Protein AF-A0A6A4L922-F1 (afdb_monomer_lite)

Sequence (211 aa):
KYEKDGKDVYNKCLGCFKELPLASIIAGSVYTAHGGLFRGQAPVPAERSKRRKTLKATVDSSPALSLGSLDDLVKARRTVMNPPWKGPNLVPGDVLWSDPSMSPGLSPNVDRGAGLLWGPDCTEAFLKQSKLKLIIRAHEGPDARKNRPGLGGMDAGYTIDHVVESGTLITLFSAPDYPQFQFWEFLSNVVTEILHVLSVCDGISSSEKLA

pLDDT: mean 78.94, std 21.39, range [32.56, 98.69]

Foldseek 3Di:
DQVPPVVVVVVVVLVVQLPDQQWDDPPLAEIEGAAFWFWAADPDPDDDDDDDDDDDDPDPDDDFTHTHAPVRSVVANSRDSDQDQDDPRQGSQQRNHEDEACDADWAAPVVSSHHIYHHLVSVQVHLVRSVHAEYEYENDAQVNVVPHPPFDGCPLQKGWGYQDPSHTYMYGHQDCPPPVNVVDDDPDDPPPVVVVVVVVVVVVVVVVVPD

Structure (mmCIF, N/CA/C/O backbone):
data_AF-A0A6A4L922-F1
#
_entry.id   AF-A0A6A4L922-F1
#
loop_
_atom_site.group_PDB
_atom_site.id
_atom_site.type_symbol
_atom_site.label_atom_id
_atom_site.label_alt_id
_atom_site.label_comp_id
_atom_site.label_asym_id
_atom_site.label_entity_id
_atom_site.label_seq_id
_atom_site.pdbx_PDB_ins_code
_atom_site.Cartn_x
_atom_site.Cartn_y
_atom_site.Cartn_z
_atom_site.occupancy
_atom_site.B_iso_or_equiv
_atom_site.auth_seq_id
_atom_site.auth_comp_id
_atom_site.auth_asym_id
_atom_site.auth_atom_id
_atom_site.pdbx_PDB_model_num
ATOM 1 N N . LYS A 1 1 ? 20.846 -11.116 -28.916 1.00 60.22 1 LYS A N 1
ATOM 2 C CA . LYS A 1 1 ? 19.973 -12.156 -29.525 1.00 60.22 1 LYS A CA 1
ATOM 3 C C . LYS A 1 1 ? 18.604 -11.621 -29.981 1.00 60.22 1 LYS A C 1
ATOM 5 O O . LYS A 1 1 ? 18.047 -12.236 -30.871 1.00 60.22 1 LYS A O 1
ATOM 10 N N . TYR A 1 2 ? 18.097 -10.477 -29.480 1.00 65.75 2 TYR A N 1
ATOM 11 C CA . TYR A 1 2 ? 16.787 -9.924 -29.895 1.00 65.75 2 TYR A CA 1
ATOM 12 C C . TYR A 1 2 ? 16.745 -8.379 -29.974 1.00 65.75 2 TYR A C 1
ATOM 14 O O . TYR A 1 2 ? 15.784 -7.771 -29.526 1.00 65.75 2 TYR A O 1
ATOM 22 N N . GLU A 1 3 ? 17.779 -7.696 -30.475 1.00 67.00 3 GLU A N 1
ATOM 23 C CA . GLU A 1 3 ? 17.885 -6.225 -30.319 1.00 67.00 3 GLU A CA 1
ATOM 24 C C . GLU A 1 3 ? 16.739 -5.403 -30.944 1.00 67.00 3 GLU A C 1
ATOM 26 O O . GLU A 1 3 ? 16.328 -4.406 -30.351 1.00 67.00 3 GLU A O 1
ATOM 31 N N . LYS A 1 4 ? 16.187 -5.805 -32.100 1.00 70.88 4 LYS A N 1
ATOM 32 C CA . LYS A 1 4 ? 15.062 -5.089 -32.737 1.00 70.88 4 LYS A CA 1
ATOM 33 C C . LYS A 1 4 ? 13.698 -5.507 -32.179 1.00 70.88 4 LYS A C 1
ATOM 35 O O . LYS A 1 4 ? 12.936 -4.640 -31.757 1.00 70.88 4 LYS A O 1
ATOM 40 N N . ASP A 1 5 ? 13.424 -6.809 -32.097 1.00 79.31 5 ASP A N 1
ATOM 41 C CA . ASP A 1 5 ? 12.131 -7.323 -31.611 1.00 79.31 5 ASP A CA 1
ATOM 42 C C . ASP A 1 5 ? 11.957 -7.128 -30.099 1.00 79.31 5 ASP A C 1
ATOM 44 O O . ASP A 1 5 ? 10.857 -6.874 -29.616 1.00 79.31 5 ASP A O 1
ATOM 48 N N . GLY A 1 6 ? 13.055 -7.162 -29.340 1.00 86.56 6 GLY A N 1
ATOM 49 C CA . GLY A 1 6 ? 13.042 -6.948 -27.895 1.00 86.56 6 GLY A CA 1
ATOM 50 C C . GLY A 1 6 ? 12.565 -5.549 -27.512 1.00 86.56 6 GLY A C 1
ATOM 51 O O . GLY A 1 6 ? 11.834 -5.403 -26.536 1.00 86.56 6 GLY A O 1
ATOM 52 N N . LYS A 1 7 ? 12.904 -4.523 -28.307 1.00 87.62 7 LYS A N 1
ATOM 53 C CA . LYS A 1 7 ? 12.430 -3.153 -28.071 1.00 87.62 7 LYS A CA 1
ATOM 54 C C . LYS A 1 7 ? 10.927 -3.022 -28.321 1.00 87.62 7 LYS A C 1
ATOM 56 O O . LYS A 1 7 ? 10.243 -2.347 -27.557 1.00 87.62 7 LYS A O 1
ATOM 61 N N . ASP A 1 8 ? 10.417 -3.659 -29.372 1.00 90.31 8 ASP A N 1
ATOM 62 C CA . ASP A 1 8 ? 8.987 -3.642 -29.691 1.00 90.31 8 ASP A CA 1
ATOM 63 C C . ASP A 1 8 ? 8.164 -4.378 -28.625 1.00 90.31 8 ASP A C 1
ATOM 65 O O . ASP A 1 8 ? 7.210 -3.822 -28.081 1.00 90.31 8 ASP A O 1
ATOM 69 N N . VAL A 1 9 ? 8.591 -5.585 -28.240 1.00 91.38 9 VAL A N 1
ATOM 70 C CA . VAL A 1 9 ? 7.954 -6.356 -27.161 1.00 91.38 9 VAL A CA 1
ATOM 71 C C . VAL A 1 9 ? 7.989 -5.584 -25.841 1.00 91.38 9 VAL A C 1
ATOM 73 O O . VAL A 1 9 ? 6.959 -5.465 -25.183 1.00 91.38 9 VAL A O 1
ATOM 76 N N . TYR A 1 10 ? 9.129 -4.989 -25.478 1.00 90.06 10 TYR A N 1
ATOM 77 C CA . TYR A 1 10 ? 9.244 -4.159 -24.277 1.00 90.06 10 TYR A CA 1
ATOM 78 C C . TYR A 1 10 ? 8.251 -2.989 -24.289 1.00 90.06 10 TYR A C 1
ATOM 80 O O . TYR A 1 10 ? 7.523 -2.783 -23.319 1.00 90.06 10 TYR A O 1
ATOM 88 N N . ASN A 1 11 ? 8.153 -2.259 -25.403 1.00 90.00 11 ASN A N 1
ATOM 89 C CA . ASN A 1 11 ? 7.210 -1.149 -25.533 1.00 90.00 11 ASN A CA 1
ATOM 90 C C . ASN A 1 11 ? 5.748 -1.607 -25.444 1.00 90.00 11 ASN A C 1
ATOM 92 O O . ASN A 1 11 ? 4.924 -0.896 -24.866 1.00 90.00 11 ASN A O 1
ATOM 96 N N . LYS A 1 12 ? 5.422 -2.792 -25.973 1.00 91.81 12 LYS A N 1
ATOM 97 C CA . LYS A 1 12 ? 4.093 -3.403 -25.827 1.00 91.81 12 LYS A CA 1
ATOM 98 C C . LYS A 1 12 ? 3.798 -3.761 -24.370 1.00 91.81 12 LYS A C 1
ATOM 100 O O . LYS A 1 12 ? 2.724 -3.416 -23.886 1.00 91.81 12 LYS A O 1
ATOM 105 N N . CYS A 1 13 ? 4.758 -4.336 -23.641 1.00 92.19 13 CYS A N 1
ATOM 106 C CA . CYS A 1 13 ? 4.625 -4.579 -22.201 1.00 92.19 13 CYS A CA 1
ATOM 107 C C . CYS A 1 13 ? 4.395 -3.275 -21.423 1.00 92.19 13 CYS A C 1
ATOM 109 O O . CYS A 1 13 ? 3.487 -3.207 -20.599 1.00 92.19 13 CYS A O 1
ATOM 111 N N . LEU A 1 14 ? 5.147 -2.211 -21.733 1.00 89.31 14 LEU A N 1
ATOM 112 C CA . LEU A 1 14 ? 4.915 -0.887 -21.147 1.00 89.31 14 LEU A CA 1
ATOM 113 C C . LEU A 1 14 ? 3.525 -0.335 -21.483 1.00 89.31 14 LEU A C 1
ATOM 115 O O . LEU A 1 14 ? 2.940 0.378 -20.673 1.00 89.31 14 LEU A O 1
ATOM 119 N N . GLY A 1 15 ? 3.002 -0.634 -22.673 1.00 89.12 15 GLY A N 1
ATOM 120 C CA . GLY A 1 15 ? 1.619 -0.346 -23.045 1.00 89.12 15 GLY A CA 1
ATOM 121 C C . GLY A 1 15 ? 0.628 -1.029 -22.105 1.00 89.12 15 GLY A C 1
ATOM 122 O O . GLY A 1 15 ? -0.224 -0.354 -21.539 1.00 89.12 15 GLY A O 1
ATOM 123 N N . CYS A 1 16 ? 0.794 -2.332 -21.867 1.00 90.25 16 CYS A N 1
ATOM 124 C CA . CYS A 1 16 ? -0.059 -3.097 -20.955 1.00 90.25 16 CYS A CA 1
ATOM 125 C C . CYS A 1 16 ? 0.021 -2.592 -19.507 1.00 90.25 16 CYS A C 1
ATOM 127 O O . CYS A 1 16 ? -1.005 -2.443 -18.850 1.00 90.25 16 CYS A O 1
ATOM 129 N N . PHE A 1 17 ? 1.222 -2.289 -19.006 1.00 89.50 17 PHE A N 1
ATOM 130 C CA . PHE A 1 17 ? 1.407 -1.841 -17.621 1.00 89.50 17 PHE A CA 1
ATOM 131 C C . PHE A 1 17 ? 0.703 -0.516 -17.312 1.00 89.50 17 PHE A C 1
ATOM 133 O O . PHE A 1 17 ? 0.258 -0.319 -16.186 1.00 89.50 17 PHE A O 1
ATOM 140 N N . LYS A 1 18 ? 0.529 0.363 -18.308 1.00 85.44 18 LYS A N 1
ATOM 141 C CA . LYS A 1 18 ? -0.218 1.627 -18.151 1.00 85.44 18 LYS A CA 1
ATOM 142 C C . LYS A 1 18 ? -1.704 1.422 -17.870 1.00 85.44 18 LYS A C 1
ATOM 144 O O . LYS A 1 18 ? -2.338 2.326 -17.329 1.00 85.44 18 LYS A O 1
ATOM 149 N N . GLU A 1 19 ? -2.248 0.272 -18.254 1.00 87.88 19 GLU A N 1
ATOM 150 C CA . GLU A 1 19 ? -3.672 -0.031 -18.129 1.00 87.88 19 GLU A CA 1
ATOM 151 C C . GLU A 1 19 ? -4.012 -0.811 -16.857 1.00 87.88 19 GLU A C 1
ATOM 153 O O . GLU A 1 19 ? -5.194 -0.954 -16.534 1.00 87.88 19 GLU A O 1
ATOM 158 N N . LEU A 1 20 ? -3.004 -1.276 -16.109 1.00 89.75 20 LEU A N 1
ATOM 159 C CA . LEU A 1 20 ? -3.222 -2.030 -14.880 1.00 89.75 20 LEU A CA 1
ATOM 160 C C . LEU A 1 20 ? -3.993 -1.197 -13.836 1.00 89.75 20 LEU A C 1
ATOM 162 O O . LEU A 1 20 ? -3.750 0.008 -13.686 1.00 89.75 20 LEU A O 1
ATOM 166 N N . PRO A 1 21 ? -4.938 -1.815 -13.103 1.00 92.19 21 PRO A N 1
ATOM 167 C CA . PRO A 1 21 ? -5.593 -1.156 -11.982 1.00 92.19 21 PRO A CA 1
ATOM 168 C C . PRO A 1 21 ? -4.583 -0.894 -10.857 1.00 92.19 21 PRO A C 1
ATOM 170 O O . PRO A 1 21 ? -3.672 -1.685 -10.628 1.00 92.19 21 PRO A O 1
ATOM 173 N N . LEU A 1 22 ? -4.762 0.215 -10.134 1.00 92.88 22 LEU A N 1
ATOM 174 C CA . LEU A 1 22 ? -3.902 0.570 -8.996 1.00 92.88 22 LEU A CA 1
ATOM 175 C C . LEU A 1 22 ? -4.266 -0.201 -7.721 1.00 92.88 22 LEU A C 1
ATOM 177 O O . LEU A 1 22 ? -3.401 -0.475 -6.893 1.00 92.88 22 LEU A O 1
ATOM 181 N N . ALA A 1 23 ? -5.549 -0.518 -7.568 1.00 96.25 23 ALA A N 1
ATOM 182 C CA . ALA A 1 23 ? -6.102 -1.178 -6.400 1.00 96.25 23 ALA A CA 1
ATOM 183 C C . ALA A 1 23 ? -7.388 -1.928 -6.764 1.00 96.25 23 ALA A C 1
ATOM 185 O O . ALA A 1 23 ? -7.976 -1.689 -7.825 1.00 96.25 23 ALA A O 1
ATOM 186 N N . SER A 1 24 ? -7.853 -2.792 -5.866 1.00 96.50 24 SER A N 1
ATOM 187 C CA . SER A 1 24 ? -9.160 -3.437 -5.978 1.00 96.50 24 SER A CA 1
ATOM 188 C C . SER A 1 24 ? -9.885 -3.486 -4.636 1.00 96.50 24 SER A C 1
ATOM 190 O O . SER A 1 24 ? -9.263 -3.369 -3.580 1.00 96.50 24 SER A O 1
ATOM 192 N N . ILE A 1 25 ? -11.209 -3.644 -4.690 1.00 97.19 25 ILE A N 1
ATOM 193 C CA . ILE A 1 25 ? -12.037 -3.937 -3.520 1.00 97.19 25 ILE A CA 1
ATOM 194 C C . ILE A 1 25 ? -12.640 -5.326 -3.718 1.00 97.19 25 ILE A C 1
ATOM 196 O O . ILE A 1 25 ? -13.386 -5.546 -4.672 1.00 97.19 25 ILE A O 1
ATOM 200 N N . ILE A 1 26 ? -12.321 -6.256 -2.821 1.00 94.75 26 ILE A N 1
ATOM 201 C CA . ILE A 1 26 ? -12.809 -7.637 -2.857 1.00 94.75 26 ILE A CA 1
ATOM 202 C C . ILE A 1 26 ? -13.955 -7.773 -1.858 1.00 94.75 26 ILE A C 1
ATOM 204 O O . ILE A 1 26 ? -13.847 -7.340 -0.708 1.00 94.75 26 ILE A O 1
ATOM 208 N N . ALA A 1 27 ? -15.070 -8.344 -2.323 1.00 95.38 27 ALA A N 1
ATOM 209 C CA . ALA A 1 27 ? -16.278 -8.593 -1.530 1.00 95.38 27 ALA A CA 1
ATOM 210 C C . ALA A 1 27 ? -16.796 -7.365 -0.746 1.00 95.38 27 ALA A C 1
ATOM 212 O O . ALA A 1 27 ? -17.408 -7.507 0.305 1.00 95.38 27 ALA A O 1
ATOM 213 N N . GLY A 1 28 ? -16.516 -6.147 -1.227 1.00 93.88 28 GLY A N 1
ATOM 214 C CA . GLY A 1 28 ? -16.914 -4.907 -0.553 1.00 93.88 28 GLY A CA 1
ATOM 215 C C . GLY A 1 28 ? -16.253 -4.658 0.810 1.00 93.88 28 GLY A C 1
ATOM 216 O O . GLY A 1 28 ? -16.677 -3.737 1.495 1.00 93.88 28 GLY A O 1
ATOM 217 N N . SER A 1 29 ? -15.249 -5.450 1.205 1.00 95.75 29 SER A N 1
ATOM 218 C CA . SER A 1 29 ? -14.692 -5.444 2.570 1.00 95.75 29 SER A CA 1
ATOM 219 C C . SER A 1 29 ? -13.160 -5.378 2.614 1.00 95.75 29 SER A C 1
ATOM 221 O O . SER A 1 29 ? -12.584 -4.896 3.592 1.00 95.75 29 SER A O 1
ATOM 223 N N . VAL A 1 30 ? -12.483 -5.798 1.541 1.00 97.38 30 VAL A N 1
ATOM 224 C CA . VAL A 1 30 ? -11.017 -5.869 1.487 1.00 97.38 30 VAL A CA 1
ATOM 225 C C . VAL A 1 30 ? -10.473 -4.908 0.437 1.00 97.38 30 VAL A C 1
ATOM 227 O O . VAL A 1 30 ? -10.766 -5.068 -0.745 1.00 97.38 30 VAL A O 1
ATOM 230 N N . TYR A 1 31 ? -9.650 -3.943 0.847 1.00 98.31 31 TYR A N 1
ATOM 231 C CA . TYR A 1 31 ? -8.858 -3.106 -0.058 1.00 98.31 31 TYR A CA 1
ATOM 232 C C . TYR A 1 31 ? -7.533 -3.795 -0.374 1.00 98.31 31 TYR A C 1
ATOM 234 O O . TYR A 1 31 ? -6.808 -4.192 0.538 1.00 98.31 31 TYR A O 1
ATOM 242 N N . THR A 1 32 ? -7.191 -3.908 -1.656 1.00 98.19 32 THR A N 1
ATOM 243 C CA . THR A 1 32 ? -5.889 -4.431 -2.081 1.00 98.19 32 THR A CA 1
ATOM 244 C C . THR A 1 32 ? -5.137 -3.427 -2.938 1.00 98.19 32 THR A C 1
ATOM 246 O O . THR A 1 32 ? -5.711 -2.821 -3.841 1.00 98.19 32 THR A O 1
ATOM 249 N N . ALA A 1 33 ? -3.847 -3.255 -2.661 1.00 97.62 33 ALA A N 1
ATOM 250 C CA . ALA A 1 33 ? -2.941 -2.383 -3.407 1.00 97.62 33 ALA A CA 1
ATOM 251 C C . ALA A 1 33 ? -1.507 -2.915 -3.319 1.00 97.62 33 ALA A C 1
ATOM 253 O O . ALA A 1 33 ? -1.176 -3.651 -2.400 1.00 97.62 33 ALA A O 1
ATOM 254 N N . HIS A 1 34 ? -0.622 -2.546 -4.247 1.00 97.25 34 HIS A N 1
ATOM 255 C CA . HIS A 1 34 ? 0.780 -2.977 -4.156 1.00 97.25 34 HIS A CA 1
ATOM 256 C C . HIS A 1 34 ? 1.512 -2.275 -2.998 1.00 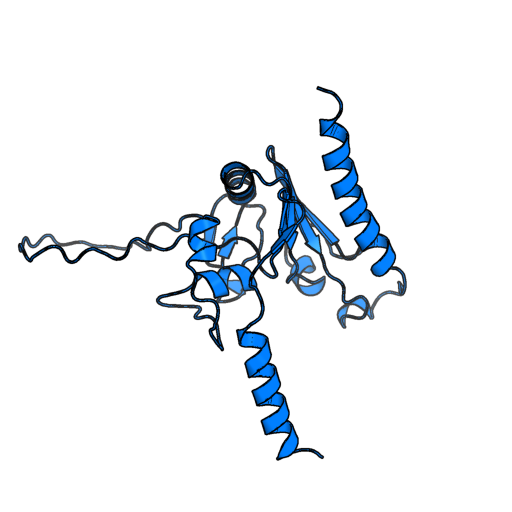97.25 34 HIS A C 1
ATOM 258 O O . HIS A 1 34 ? 2.020 -2.921 -2.080 1.00 97.25 34 HIS A O 1
ATOM 264 N N . GLY A 1 35 ? 1.507 -0.942 -3.038 1.00 97.69 35 GLY A N 1
ATOM 265 C CA . GLY A 1 35 ? 1.981 -0.028 -2.006 1.00 97.69 35 GLY A CA 1
ATOM 266 C C . GLY A 1 35 ? 1.002 -0.002 -0.836 1.00 97.69 35 GLY A C 1
ATOM 267 O O . GLY A 1 35 ? 1.081 -0.811 0.073 1.00 97.69 35 GLY A O 1
ATOM 268 N N . GLY A 1 36 ? 0.014 0.881 -0.873 1.00 97.19 36 GLY A N 1
ATOM 269 C CA . GLY A 1 36 ? -1.008 0.907 0.169 1.00 97.19 36 GLY A CA 1
ATOM 270 C C . GLY A 1 36 ? -1.787 2.204 0.181 1.00 97.19 36 GLY A C 1
ATOM 271 O O . GLY A 1 36 ? -2.481 2.522 -0.789 1.00 97.19 36 GLY A O 1
ATOM 272 N N . LEU A 1 37 ? -1.703 2.922 1.303 1.00 97.75 37 LEU A N 1
ATOM 273 C CA . LEU A 1 37 ? -2.395 4.193 1.488 1.00 97.75 37 LEU A CA 1
ATOM 274 C C . LEU A 1 37 ? -1.734 5.322 0.688 1.00 97.75 37 LEU A C 1
ATOM 276 O O . LEU A 1 37 ? -0.554 5.281 0.328 1.00 97.75 37 LEU A O 1
ATOM 280 N N . PHE A 1 38 ? -2.529 6.349 0.410 1.00 96.56 38 PHE A N 1
ATOM 281 C CA . PHE A 1 38 ? -2.173 7.462 -0.461 1.00 96.56 38 PHE A CA 1
ATOM 282 C C . PHE A 1 38 ? -2.652 8.790 0.115 1.00 96.56 38 PHE A C 1
ATOM 284 O O . PHE A 1 38 ? -3.540 8.825 0.971 1.00 96.56 38 PHE A O 1
ATOM 291 N N . ARG A 1 39 ? -2.055 9.895 -0.346 1.00 94.38 39 ARG A N 1
ATOM 292 C CA . ARG A 1 39 ? -2.469 11.236 0.081 1.00 94.38 39 ARG A CA 1
ATOM 293 C C . ARG A 1 39 ? -3.739 11.685 -0.642 1.00 94.38 39 ARG A C 1
ATOM 295 O O . ARG A 1 39 ? -3.970 11.313 -1.792 1.00 94.38 39 ARG A O 1
ATOM 302 N N . GLY A 1 40 ? -4.524 12.542 0.002 1.00 91.81 40 GLY A N 1
ATOM 303 C CA . GLY A 1 40 ? -5.642 13.231 -0.641 1.00 91.81 40 GLY A CA 1
ATOM 304 C C . GLY A 1 40 ? -5.162 14.198 -1.727 1.00 91.81 40 GLY A C 1
ATOM 305 O O . GLY A 1 40 ? -4.055 14.743 -1.656 1.00 91.81 40 GLY A O 1
ATOM 306 N N . GLN A 1 41 ? -5.990 14.439 -2.746 1.00 80.06 41 GLN A N 1
ATOM 307 C CA . GLN A 1 41 ? -5.694 15.500 -3.708 1.00 80.06 41 GLN A CA 1
ATOM 308 C C . GLN A 1 41 ? -5.957 16.860 -3.049 1.00 80.06 41 GLN A C 1
ATOM 310 O O . GLN A 1 41 ? -7.050 17.116 -2.547 1.00 80.06 41 GLN A O 1
ATOM 315 N N . ALA A 1 42 ? -4.959 17.749 -3.051 1.00 65.31 42 ALA A N 1
ATOM 316 C CA . ALA A 1 42 ? -5.173 19.120 -2.601 1.00 65.31 42 ALA A CA 1
ATOM 317 C C . ALA A 1 42 ? -6.237 19.789 -3.494 1.00 65.31 42 ALA A C 1
ATOM 319 O O . ALA A 1 42 ? -6.182 19.617 -4.718 1.00 65.31 42 ALA A O 1
ATOM 320 N N . PRO A 1 43 ? -7.177 20.572 -2.932 1.00 54.25 43 PRO A N 1
ATOM 321 C CA . PRO A 1 43 ? -8.098 21.351 -3.742 1.00 54.25 43 PRO A CA 1
ATOM 322 C C . PRO A 1 43 ? -7.289 22.253 -4.674 1.00 54.25 43 PRO A C 1
ATOM 324 O O . PRO A 1 43 ? -6.446 23.031 -4.220 1.00 54.25 43 PRO A O 1
ATOM 327 N N . VAL A 1 44 ? -7.536 22.155 -5.979 1.00 49.88 44 VAL A N 1
ATOM 328 C CA . VAL A 1 44 ? -6.999 23.116 -6.946 1.00 49.88 44 VAL A CA 1
ATOM 329 C C . VAL A 1 44 ? -7.473 24.506 -6.505 1.00 49.88 44 VAL A C 1
ATOM 331 O O . VAL A 1 44 ? -8.681 24.679 -6.317 1.00 49.88 44 VAL A O 1
ATOM 334 N N . PRO A 1 45 ? -6.583 25.494 -6.291 1.00 45.81 45 PRO A N 1
ATOM 335 C CA . PRO A 1 45 ? -7.027 26.828 -5.924 1.00 45.81 45 PRO A CA 1
ATOM 336 C C . PRO A 1 45 ? -7.929 27.362 -7.036 1.00 45.81 45 PRO A C 1
ATOM 338 O O . PRO A 1 45 ? -7.478 27.550 -8.164 1.00 45.81 45 PRO A O 1
ATOM 341 N N . ALA A 1 46 ? -9.206 27.597 -6.730 1.00 40.69 46 ALA A N 1
ATOM 342 C CA . ALA A 1 46 ? -10.068 28.369 -7.610 1.00 40.69 46 ALA A CA 1
ATOM 343 C C . ALA A 1 46 ? -9.413 29.743 -7.809 1.00 40.69 46 ALA A C 1
ATOM 345 O O . ALA A 1 46 ? -9.063 30.397 -6.821 1.00 40.69 46 ALA A O 1
ATOM 346 N N . GLU A 1 47 ? -9.215 30.167 -9.061 1.00 49.06 47 GLU A N 1
ATOM 347 C CA . GLU A 1 47 ? -8.676 31.488 -9.385 1.00 49.06 47 GLU A CA 1
ATOM 348 C C . GLU A 1 47 ? -9.517 32.574 -8.699 1.00 49.06 47 GLU A C 1
ATOM 350 O O . GLU A 1 47 ? -10.592 32.960 -9.155 1.00 49.06 47 GLU A O 1
ATOM 355 N N . ARG A 1 48 ? -9.038 33.075 -7.557 1.00 45.34 48 ARG A N 1
ATOM 356 C CA . ARG A 1 48 ? -9.617 34.239 -6.891 1.00 45.34 48 ARG A CA 1
ATOM 357 C C . ARG A 1 48 ? -8.956 35.487 -7.456 1.00 45.34 48 ARG A C 1
ATOM 359 O O . ARG A 1 48 ? -7.758 35.716 -7.297 1.00 45.34 48 ARG A O 1
ATOM 366 N N . SER A 1 49 ? -9.782 36.295 -8.110 1.00 48.16 49 SER A N 1
ATOM 367 C CA . SER A 1 49 ? -9.504 37.636 -8.618 1.00 48.16 49 SER A CA 1
ATOM 368 C C . SER A 1 49 ? -8.597 38.465 -7.696 1.00 48.16 49 SER A C 1
ATOM 370 O O . SER A 1 49 ? -8.864 38.622 -6.503 1.00 48.16 49 SER A O 1
ATOM 372 N N . LYS A 1 50 ? -7.544 39.032 -8.296 1.00 48.59 50 LYS A N 1
ATOM 373 C CA . LYS A 1 50 ? -6.517 39.898 -7.700 1.00 48.59 50 LYS A CA 1
ATOM 374 C C . LYS A 1 50 ? -7.088 40.934 -6.717 1.00 48.59 50 LYS A C 1
ATOM 376 O O . LYS A 1 50 ? -7.721 41.901 -7.134 1.00 48.59 50 LYS A O 1
ATOM 381 N N . ARG A 1 51 ? -6.709 40.852 -5.437 1.00 41.31 51 ARG A N 1
ATOM 382 C CA . ARG A 1 51 ? -6.633 42.034 -4.561 1.00 41.31 51 ARG A CA 1
ATOM 383 C C . ARG A 1 51 ? -5.374 41.969 -3.696 1.00 41.31 51 ARG A C 1
ATOM 385 O O . ARG A 1 51 ? -5.262 41.158 -2.787 1.00 41.31 51 ARG A O 1
ATOM 392 N N . ARG A 1 52 ? -4.405 42.824 -4.041 1.00 46.72 52 ARG A N 1
ATOM 393 C CA . ARG A 1 52 ? -3.107 42.998 -3.367 1.00 46.72 52 ARG A CA 1
ATOM 394 C C . ARG A 1 52 ? -3.309 43.417 -1.909 1.00 46.72 52 ARG A C 1
ATOM 396 O O . ARG A 1 52 ? -3.886 44.476 -1.678 1.00 46.72 52 ARG A O 1
ATOM 403 N N . LYS A 1 53 ? -2.723 42.679 -0.964 1.00 39.81 53 LYS A N 1
ATOM 404 C CA . LYS A 1 53 ? -2.147 43.239 0.268 1.00 39.81 53 LYS A CA 1
ATOM 405 C C . LYS A 1 53 ? -0.876 42.473 0.626 1.00 39.81 53 LYS A C 1
ATOM 407 O O . LYS A 1 53 ? -0.885 41.260 0.783 1.00 39.81 53 LYS A O 1
ATOM 412 N N . THR A 1 54 ? 0.213 43.226 0.690 1.00 38.50 54 THR A N 1
ATOM 413 C CA . THR A 1 54 ? 1.566 42.800 1.029 1.00 38.50 54 THR A CA 1
ATOM 414 C C . THR A 1 54 ? 1.638 42.499 2.524 1.00 38.50 54 THR A C 1
ATOM 416 O O . THR A 1 54 ? 1.553 43.425 3.325 1.00 38.50 54 THR A O 1
ATOM 419 N N . LEU A 1 55 ? 1.808 41.233 2.902 1.00 38.44 55 LEU A N 1
ATOM 420 C CA . LEU A 1 55 ? 2.268 40.848 4.235 1.00 38.44 55 LEU A CA 1
ATOM 421 C C . LEU A 1 55 ? 3.350 39.778 4.085 1.00 38.44 55 LEU A C 1
ATOM 423 O O . LEU A 1 55 ? 3.190 38.783 3.383 1.00 38.44 55 LEU A O 1
ATOM 427 N N . LYS A 1 56 ? 4.490 40.089 4.695 1.00 42.72 56 LYS A N 1
ATOM 428 C CA . LYS A 1 56 ? 5.752 39.355 4.698 1.00 42.72 56 LYS A CA 1
ATOM 429 C C . LYS A 1 56 ? 5.520 38.010 5.390 1.00 42.72 56 LYS A C 1
ATOM 431 O O . LYS A 1 56 ? 5.194 37.997 6.572 1.00 42.72 56 LYS A O 1
ATOM 436 N N . ALA A 1 57 ? 5.659 36.908 4.662 1.00 33.62 57 ALA A N 1
ATOM 437 C CA . ALA A 1 57 ? 5.472 35.570 5.202 1.00 33.62 57 ALA A CA 1
ATOM 438 C C . ALA A 1 57 ? 6.812 34.824 5.157 1.00 33.62 57 ALA A C 1
ATOM 440 O O . ALA A 1 57 ? 7.313 34.471 4.092 1.00 33.62 57 ALA A O 1
ATOM 441 N N . THR A 1 58 ? 7.412 34.631 6.328 1.00 43.16 58 THR A N 1
ATOM 442 C CA . THR A 1 58 ? 8.367 33.552 6.588 1.00 43.16 58 THR A CA 1
ATOM 443 C C . THR A 1 58 ? 7.560 32.254 6.600 1.00 43.16 58 THR A C 1
ATOM 445 O O . THR A 1 58 ? 6.784 32.034 7.526 1.00 43.16 58 THR A O 1
ATOM 448 N N . VAL A 1 59 ? 7.655 31.457 5.535 1.00 40.25 59 VAL A N 1
ATOM 449 C CA . VAL A 1 59 ? 6.829 30.258 5.312 1.00 40.25 59 VAL A CA 1
ATOM 450 C C . VAL A 1 59 ? 7.758 29.066 5.136 1.00 40.25 59 VAL A C 1
ATOM 452 O O . VAL A 1 59 ? 8.088 28.682 4.018 1.00 40.25 59 VAL A O 1
ATOM 455 N N . ASP A 1 60 ? 8.178 28.490 6.257 1.00 44.12 60 ASP A N 1
ATOM 456 C CA . ASP A 1 60 ? 8.441 27.053 6.321 1.00 44.12 60 ASP A CA 1
ATOM 457 C C . ASP A 1 60 ? 7.069 26.396 6.489 1.00 44.12 60 ASP A C 1
ATOM 459 O O . ASP A 1 60 ? 6.504 26.335 7.580 1.00 44.12 60 ASP A O 1
ATOM 463 N N . SER A 1 61 ? 6.419 26.044 5.384 1.00 41.75 61 SER A N 1
ATOM 464 C CA . SER A 1 61 ? 5.100 25.405 5.428 1.00 41.75 61 SER A CA 1
ATOM 465 C C . SER A 1 61 ? 4.981 24.420 4.283 1.00 41.75 61 SER A C 1
ATOM 467 O O . SER A 1 61 ? 4.359 24.689 3.256 1.00 41.75 61 SER A O 1
ATOM 469 N N . SER A 1 62 ? 5.593 23.253 4.469 1.00 49.16 62 SER A N 1
ATOM 470 C CA . SER A 1 62 ? 5.160 22.057 3.757 1.00 49.16 62 SER A CA 1
ATOM 471 C C . SER A 1 62 ? 3.656 21.890 4.024 1.00 49.16 62 SER A C 1
ATOM 473 O O . SER A 1 62 ? 3.263 21.871 5.193 1.00 49.16 62 SER A O 1
ATOM 475 N N . PRO A 1 63 ? 2.793 21.839 2.995 1.00 59.06 63 PRO A N 1
ATOM 476 C CA . PRO A 1 63 ? 1.361 21.668 3.206 1.00 59.06 63 PRO A CA 1
ATOM 477 C C . PRO A 1 63 ? 1.123 20.377 3.993 1.00 59.06 63 PRO A C 1
ATOM 479 O O . PRO A 1 63 ? 1.713 19.343 3.677 1.00 59.06 63 PRO A O 1
ATOM 482 N N . ALA A 1 64 ? 0.292 20.452 5.036 1.00 74.94 64 ALA A N 1
ATOM 483 C CA . ALA A 1 64 ? -0.047 19.302 5.863 1.00 74.94 64 ALA A CA 1
ATOM 484 C C . ALA A 1 64 ? -0.595 18.174 4.974 1.00 74.94 64 ALA A C 1
ATOM 486 O O . ALA A 1 64 ? -1.560 18.377 4.234 1.00 74.94 64 ALA A O 1
ATOM 487 N N . LEU A 1 65 ? 0.051 17.006 5.009 1.00 89.06 65 LEU A N 1
ATOM 488 C CA . LEU A 1 65 ? -0.397 15.835 4.263 1.00 89.06 65 LEU A CA 1
ATOM 489 C C . LEU A 1 65 ? -1.711 15.335 4.864 1.00 89.06 65 LEU A C 1
ATOM 491 O O . LEU A 1 65 ? -1.806 15.137 6.073 1.00 89.06 65 LEU A O 1
ATOM 495 N N . SER A 1 66 ? -2.709 15.113 4.015 1.00 93.69 66 SER A N 1
ATOM 496 C CA . SER A 1 66 ? -3.970 14.483 4.397 1.00 93.69 66 SER A CA 1
ATOM 497 C C . SER A 1 66 ? -4.076 13.091 3.789 1.00 93.69 66 SER A C 1
ATOM 499 O O . SER A 1 66 ? -3.587 12.839 2.685 1.00 93.69 66 SER A O 1
ATOM 501 N N . LEU A 1 67 ? -4.732 12.188 4.511 1.00 96.50 67 LEU A N 1
ATOM 502 C CA . LEU A 1 67 ? -5.056 10.849 4.034 1.00 96.50 67 LEU A CA 1
ATOM 503 C C . LEU A 1 67 ? -6.102 10.916 2.909 1.00 96.50 67 LEU A C 1
ATOM 505 O O . LEU A 1 67 ? -7.043 11.707 2.980 1.00 96.50 67 LEU A O 1
ATOM 509 N N . GLY A 1 68 ? -5.914 10.113 1.862 1.00 95.62 68 GLY A N 1
ATOM 510 C CA . GLY A 1 68 ? -6.807 10.054 0.709 1.00 95.62 68 GLY A CA 1
ATOM 511 C C . GLY A 1 68 ? -8.034 9.169 0.924 1.00 95.62 68 GLY A C 1
ATOM 512 O O . GLY A 1 68 ? -8.016 8.210 1.693 1.00 95.62 68 GLY A O 1
ATOM 513 N N . SER A 1 69 ? -9.103 9.491 0.199 1.00 96.31 69 SER A N 1
ATOM 514 C CA . SER A 1 69 ? -10.362 8.743 0.169 1.00 96.31 69 SER A CA 1
ATOM 515 C C . SER A 1 69 ? -10.486 7.866 -1.083 1.00 96.31 69 SER A C 1
ATOM 517 O O . SER A 1 69 ? -9.787 8.072 -2.077 1.00 96.31 69 SER A O 1
ATOM 519 N N . LEU A 1 70 ? -11.426 6.913 -1.091 1.00 95.38 70 LEU A N 1
ATOM 520 C CA . LEU A 1 70 ? -11.730 6.130 -2.300 1.00 95.38 70 LEU A CA 1
ATOM 521 C C . LEU A 1 70 ? -12.165 7.020 -3.482 1.00 95.38 70 LEU A C 1
ATOM 523 O O . LEU A 1 70 ? -11.828 6.721 -4.626 1.00 95.38 70 LEU A O 1
ATOM 527 N N . ASP A 1 71 ? -12.824 8.151 -3.218 1.00 93.38 71 ASP A N 1
ATOM 528 C CA . ASP A 1 71 ? -13.185 9.124 -4.255 1.00 93.38 71 ASP A CA 1
ATOM 529 C C . ASP A 1 71 ? -11.949 9.776 -4.890 1.00 93.38 71 ASP A C 1
ATOM 531 O O . ASP A 1 71 ? -11.928 10.028 -6.097 1.00 93.38 71 ASP A O 1
ATOM 535 N N . ASP A 1 72 ? -10.905 10.040 -4.098 1.00 92.31 72 ASP A N 1
ATOM 536 C CA . ASP A 1 72 ? -9.635 10.572 -4.605 1.00 92.31 72 ASP A CA 1
ATOM 537 C C . ASP A 1 72 ? -8.921 9.554 -5.500 1.00 92.31 72 ASP A C 1
ATOM 539 O O . ASP A 1 72 ? -8.319 9.935 -6.509 1.00 92.31 72 ASP A O 1
ATOM 543 N N . LEU A 1 73 ? -9.022 8.265 -5.156 1.00 91.56 73 LEU A N 1
ATOM 544 C CA . LEU A 1 73 ? -8.450 7.164 -5.927 1.00 91.56 73 LEU A CA 1
ATOM 545 C C . LEU A 1 73 ? -9.150 6.984 -7.277 1.00 91.56 73 LEU A C 1
ATOM 547 O O . LEU A 1 73 ? -8.478 6.847 -8.297 1.00 91.56 73 LEU A O 1
ATOM 551 N N . VAL A 1 74 ? -10.485 7.050 -7.308 1.00 90.88 74 VAL A N 1
ATOM 552 C CA . VAL A 1 74 ? -11.271 6.980 -8.555 1.00 90.88 74 VAL A CA 1
ATOM 553 C C . VAL A 1 74 ? -10.947 8.154 -9.486 1.00 90.88 74 VAL A C 1
ATOM 555 O O . VAL A 1 74 ? -10.905 7.988 -10.704 1.00 90.88 74 VAL A O 1
ATOM 558 N N . LYS A 1 75 ? -10.675 9.339 -8.925 1.00 88.94 75 LYS A N 1
ATOM 559 C CA . LYS A 1 75 ? -10.303 10.546 -9.683 1.00 88.94 75 LYS A CA 1
ATOM 560 C C . LYS A 1 75 ? -8.833 10.578 -10.106 1.00 88.94 75 LYS A C 1
ATOM 562 O O . LYS A 1 75 ? -8.448 11.451 -10.885 1.00 88.94 75 LYS A O 1
ATOM 567 N N . ALA A 1 76 ? -7.989 9.691 -9.582 1.00 85.88 76 ALA A N 1
ATOM 568 C CA . ALA A 1 76 ? -6.565 9.699 -9.879 1.00 85.88 76 ALA A CA 1
ATOM 569 C C . ALA A 1 76 ? -6.304 9.345 -11.349 1.00 85.88 76 ALA A C 1
ATOM 571 O O . ALA A 1 76 ? -6.871 8.403 -11.911 1.00 85.88 76 ALA A O 1
ATOM 572 N N . ARG A 1 77 ? -5.381 10.070 -11.990 1.00 82.38 77 ARG A N 1
ATOM 573 C CA . ARG A 1 77 ? -4.979 9.758 -13.363 1.00 82.38 77 ARG A CA 1
ATOM 574 C C . ARG A 1 77 ? -4.010 8.576 -13.343 1.00 82.38 77 ARG A C 1
ATOM 576 O O . ARG A 1 77 ? -2.804 8.757 -13.186 1.00 82.38 77 ARG A O 1
ATOM 583 N N . ARG A 1 78 ? -4.552 7.371 -13.525 1.00 78.69 78 ARG A N 1
ATOM 584 C CA . ARG A 1 78 ? -3.809 6.100 -13.449 1.00 78.69 78 ARG A CA 1
ATOM 585 C C . ARG A 1 78 ? -2.948 5.766 -14.672 1.00 78.69 78 ARG A C 1
ATOM 587 O O . ARG A 1 78 ? -1.908 5.144 -14.515 1.00 78.69 78 ARG A O 1
ATOM 594 N N . THR A 1 79 ? -3.333 6.209 -15.871 1.00 76.00 79 THR A N 1
ATOM 595 C CA . THR A 1 79 ? -2.614 5.908 -17.125 1.00 76.00 79 THR A CA 1
ATOM 596 C C . THR A 1 79 ? -1.378 6.801 -17.271 1.00 76.00 79 THR A C 1
ATOM 598 O O . THR A 1 79 ? -1.363 7.775 -18.035 1.00 76.00 79 THR A O 1
ATOM 601 N N . VAL A 1 80 ? -0.346 6.504 -16.486 1.00 71.88 80 VAL A N 1
ATOM 602 C CA . VAL A 1 80 ? 0.953 7.182 -16.501 1.00 71.88 80 VAL A CA 1
ATOM 603 C C . VAL A 1 80 ? 2.058 6.138 -16.606 1.00 71.88 80 VAL A C 1
ATOM 605 O O . VAL A 1 80 ? 2.040 5.136 -15.907 1.00 71.88 80 VAL A O 1
ATOM 608 N N . MET A 1 81 ? 3.016 6.353 -17.512 1.00 60.66 81 MET A N 1
ATOM 609 C CA . MET A 1 81 ? 4.107 5.391 -17.731 1.00 60.66 81 MET A CA 1
ATOM 610 C C . MET A 1 81 ? 5.040 5.305 -16.524 1.00 60.66 81 MET A C 1
ATOM 612 O O . MET A 1 81 ? 5.487 4.225 -16.171 1.00 60.66 81 MET A O 1
ATOM 616 N N . ASN A 1 82 ? 5.303 6.457 -15.910 1.00 69.06 82 ASN A N 1
ATOM 617 C CA . ASN A 1 82 ? 6.068 6.593 -14.685 1.00 69.06 82 ASN A CA 1
ATOM 618 C C . ASN A 1 82 ? 5.258 7.511 -13.765 1.00 69.06 82 ASN A C 1
ATOM 620 O O . ASN A 1 82 ? 5.115 8.697 -14.087 1.00 69.06 82 ASN A O 1
ATOM 624 N N . PRO A 1 83 ? 4.675 6.983 -12.678 1.00 69.94 83 PRO A N 1
ATOM 625 C CA . PRO A 1 83 ? 4.016 7.800 -11.675 1.00 69.94 83 PRO A CA 1
ATOM 626 C C . PRO A 1 83 ? 4.970 8.890 -11.175 1.00 69.94 83 PRO A C 1
ATOM 628 O O . PRO A 1 83 ? 6.112 8.584 -10.824 1.00 69.94 83 PRO A O 1
ATOM 631 N N . PRO A 1 84 ? 4.551 10.164 -11.166 1.00 68.88 84 PRO A N 1
ATOM 632 C CA . PRO A 1 84 ? 5.410 11.226 -10.674 1.00 68.88 84 PRO A CA 1
ATOM 633 C C . PRO A 1 84 ? 5.588 11.096 -9.156 1.00 68.88 84 PRO A C 1
ATOM 635 O O . PRO A 1 84 ? 4.629 10.857 -8.427 1.00 68.88 84 PRO A O 1
ATOM 638 N N . TRP A 1 85 ? 6.813 11.310 -8.672 1.00 64.75 85 TRP A N 1
ATOM 639 C CA . TRP A 1 85 ? 7.129 11.406 -7.236 1.00 64.75 85 TRP A CA 1
ATOM 640 C C . TRP A 1 85 ? 7.159 12.861 -6.728 1.00 64.75 85 TRP A C 1
ATOM 642 O O . TRP A 1 85 ? 7.321 13.111 -5.535 1.00 64.75 85 TRP A O 1
ATOM 652 N N . LYS A 1 86 ? 7.001 13.841 -7.631 1.00 67.06 86 LYS A N 1
ATOM 653 C CA . LYS A 1 86 ? 6.878 15.283 -7.354 1.00 67.06 86 LYS A CA 1
ATOM 654 C C . LYS A 1 86 ? 5.894 15.918 -8.341 1.00 67.06 86 LYS A C 1
ATOM 656 O O . LYS A 1 86 ? 5.826 15.502 -9.493 1.00 67.06 86 LYS A O 1
ATOM 661 N N . GLY A 1 87 ? 5.192 16.967 -7.915 1.00 68.81 87 GLY A N 1
ATOM 662 C CA . GLY A 1 87 ? 4.245 17.698 -8.763 1.00 68.81 87 GLY A CA 1
ATOM 663 C C . GLY A 1 87 ? 2.808 17.162 -8.678 1.00 68.81 87 GLY A C 1
ATOM 664 O O . GLY A 1 87 ? 2.443 16.576 -7.660 1.00 68.81 87 GLY A O 1
ATOM 665 N N . PRO A 1 88 ? 1.959 17.411 -9.691 1.00 72.06 88 PRO A N 1
ATOM 666 C CA . PRO A 1 88 ? 0.569 16.956 -9.680 1.00 72.06 88 PRO A CA 1
ATOM 667 C C . PRO A 1 88 ? 0.468 15.434 -9.891 1.00 72.06 88 PRO A C 1
ATOM 669 O O . PRO A 1 88 ? 1.348 14.832 -10.499 1.00 72.06 88 PRO A O 1
ATOM 672 N N . ASN A 1 89 ? -0.644 14.827 -9.457 1.00 81.81 89 ASN A N 1
ATOM 673 C CA . ASN A 1 89 ? -0.961 13.398 -9.637 1.00 81.81 89 ASN A CA 1
ATOM 674 C C . ASN A 1 89 ? -0.033 12.415 -8.888 1.00 81.81 89 ASN A C 1
ATOM 676 O O . ASN A 1 89 ? 0.478 11.466 -9.478 1.00 81.81 89 ASN A O 1
ATOM 680 N N . LEU A 1 90 ? 0.157 12.626 -7.582 1.00 89.25 90 LEU A N 1
ATOM 681 C CA . LEU A 1 90 ? 0.998 11.769 -6.728 1.00 89.25 90 LEU A CA 1
ATOM 682 C C . LEU A 1 90 ? 0.317 10.463 -6.285 1.00 89.25 90 LEU A C 1
ATOM 684 O O . LEU A 1 90 ? 1.010 9.519 -5.922 1.00 89.25 90 LEU A O 1
ATOM 688 N N . VAL A 1 91 ? -1.019 10.384 -6.359 1.00 92.38 91 VAL A N 1
ATOM 689 C CA . VAL A 1 91 ? -1.799 9.227 -5.875 1.00 92.38 91 VAL A CA 1
ATOM 690 C C . VAL A 1 91 ? -1.315 7.893 -6.463 1.00 92.38 91 VAL A C 1
ATOM 692 O O . VAL A 1 91 ? -1.073 6.984 -5.675 1.00 92.38 91 VAL A O 1
ATOM 695 N N . PRO A 1 92 ? -1.085 7.737 -7.786 1.00 92.38 92 PRO A N 1
ATOM 696 C CA . PRO A 1 92 ? -0.569 6.474 -8.317 1.00 92.38 92 PRO A CA 1
ATOM 697 C C . PRO A 1 92 ? 0.812 6.105 -7.760 1.00 92.38 92 PRO A C 1
ATOM 699 O O . PRO A 1 92 ? 1.093 4.930 -7.561 1.00 92.38 92 PRO A O 1
ATOM 702 N N . GLY A 1 93 ? 1.666 7.098 -7.490 1.00 92.38 93 GLY A N 1
ATOM 703 C CA . GLY A 1 93 ? 2.970 6.877 -6.868 1.00 92.38 93 GLY A CA 1
ATOM 704 C C . GLY A 1 93 ? 2.828 6.392 -5.428 1.00 92.38 93 GLY A C 1
ATOM 705 O O . GLY A 1 93 ? 3.447 5.401 -5.059 1.00 92.38 93 GLY A O 1
ATOM 706 N N . ASP A 1 94 ? 1.961 7.029 -4.641 1.00 95.50 94 ASP A N 1
ATOM 707 C CA . ASP A 1 94 ? 1.717 6.626 -3.255 1.00 95.50 94 ASP A CA 1
ATOM 708 C C . ASP A 1 94 ? 1.096 5.222 -3.162 1.00 95.50 94 ASP A C 1
ATOM 710 O O . ASP A 1 94 ? 1.565 4.382 -2.398 1.00 95.50 94 ASP A O 1
ATOM 714 N N . VAL A 1 95 ? 0.099 4.911 -3.998 1.00 96.31 95 VAL A N 1
ATOM 715 C CA . VAL A 1 95 ? -0.533 3.578 -4.018 1.00 96.31 95 VAL A CA 1
ATOM 716 C C . VAL A 1 95 ? 0.472 2.471 -4.351 1.00 96.31 95 VAL A C 1
ATOM 718 O O . VAL A 1 95 ? 0.248 1.331 -3.959 1.00 96.31 95 VAL A O 1
ATOM 721 N N . LEU A 1 96 ? 1.575 2.778 -5.041 1.00 95.19 96 LEU A N 1
ATOM 722 C CA . LEU A 1 96 ? 2.606 1.809 -5.421 1.00 95.19 96 LEU A CA 1
ATOM 723 C C . LEU A 1 96 ? 3.810 1.766 -4.465 1.00 95.19 96 LEU A C 1
ATOM 725 O O . LEU A 1 96 ? 4.400 0.700 -4.331 1.00 95.19 96 LEU A O 1
ATOM 729 N N . TRP A 1 97 ? 4.167 2.878 -3.815 1.00 95.94 97 TRP A N 1
ATOM 730 C CA . TRP A 1 97 ? 5.451 3.031 -3.105 1.00 95.94 97 TRP A CA 1
ATOM 731 C C . TRP A 1 97 ? 5.342 3.416 -1.626 1.00 95.94 97 TRP A C 1
ATOM 733 O O . TRP A 1 97 ? 6.361 3.605 -0.964 1.00 95.94 97 TRP A O 1
ATOM 743 N N . SER A 1 98 ? 4.135 3.581 -1.088 1.00 97.50 98 SER A N 1
ATOM 744 C CA . SER A 1 98 ? 3.980 3.823 0.347 1.00 97.50 98 SER A CA 1
ATOM 745 C C . SER A 1 98 ? 4.264 2.554 1.168 1.00 97.50 98 SER A C 1
ATOM 747 O O . SER A 1 98 ? 3.975 1.449 0.707 1.00 97.50 98 SER A O 1
ATOM 749 N N . ASP A 1 99 ? 4.718 2.719 2.415 1.00 98.00 99 ASP A N 1
ATOM 750 C CA . ASP A 1 99 ? 4.966 1.646 3.390 1.00 98.00 99 ASP A CA 1
ATOM 751 C C . ASP A 1 99 ? 4.311 1.919 4.764 1.00 98.00 99 ASP A C 1
ATOM 753 O O . ASP A 1 99 ? 4.243 3.074 5.196 1.00 98.00 99 ASP A O 1
ATOM 757 N N . PRO A 1 100 ? 3.859 0.884 5.497 1.00 97.69 100 PRO A N 1
ATOM 758 C CA . PRO A 1 100 ? 3.341 1.047 6.852 1.00 97.69 100 PRO A CA 1
ATOM 759 C C . PRO A 1 100 ? 4.456 1.311 7.861 1.00 97.69 100 PRO A C 1
ATOM 761 O O . PRO A 1 100 ? 5.590 0.876 7.682 1.00 97.69 100 PRO A O 1
ATOM 764 N N . SER A 1 101 ? 4.132 1.996 8.950 1.00 96.19 101 SER A N 1
ATOM 765 C CA . SER A 1 101 ? 5.027 2.342 10.052 1.00 96.19 101 SER A CA 1
ATOM 766 C C . SER A 1 101 ? 4.326 2.117 11.386 1.00 96.19 101 SER A C 1
ATOM 768 O O . SER A 1 101 ? 3.131 2.347 11.502 1.00 96.19 101 SER A O 1
ATOM 770 N N . MET A 1 102 ? 5.077 1.771 12.4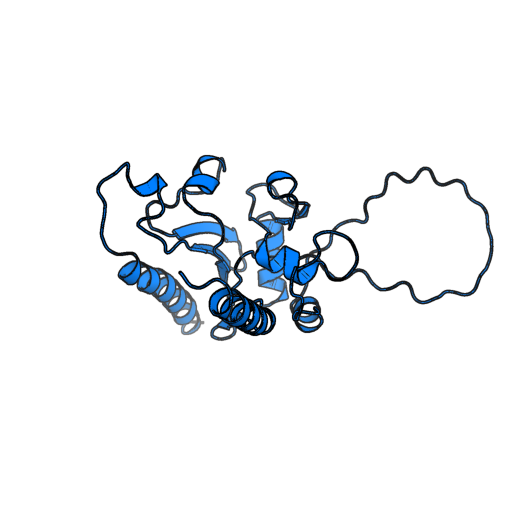31 1.00 96.06 102 MET A N 1
ATOM 771 C CA . MET A 1 102 ? 4.527 1.679 13.791 1.00 96.06 102 MET A CA 1
ATOM 772 C C . MET A 1 102 ? 4.273 3.051 14.431 1.00 96.06 102 MET A C 1
ATOM 774 O O . MET A 1 102 ? 3.557 3.150 15.427 1.00 96.06 102 MET A O 1
ATOM 778 N N . SER A 1 103 ? 4.866 4.120 13.893 1.00 95.56 103 SER A N 1
ATOM 779 C CA . SER A 1 103 ? 4.660 5.481 14.393 1.00 95.56 103 SER A CA 1
ATOM 780 C C . SER A 1 103 ? 3.374 6.087 13.823 1.00 95.56 103 SER A C 1
ATOM 782 O O . SER A 1 103 ? 3.191 6.028 12.607 1.00 95.56 103 SER A O 1
ATOM 784 N N . PRO A 1 104 ? 2.519 6.713 14.655 1.00 96.94 104 PRO A N 1
ATOM 785 C CA . PRO A 1 104 ? 1.324 7.400 14.176 1.00 96.94 104 PRO A CA 1
ATOM 786 C C . PRO A 1 104 ? 1.628 8.519 13.173 1.00 96.94 104 PRO A C 1
ATOM 788 O O . PRO A 1 104 ? 2.677 9.166 13.239 1.00 96.94 104 PRO A O 1
ATOM 791 N N . GLY A 1 105 ? 0.659 8.798 12.308 1.00 96.44 105 GLY A N 1
ATOM 792 C CA . GLY A 1 105 ? 0.668 9.894 11.351 1.00 96.44 105 GLY A CA 1
ATOM 793 C C . GLY A 1 105 ? 1.013 9.477 9.923 1.00 96.44 105 GLY A C 1
ATOM 794 O O . GLY A 1 105 ? 1.201 8.304 9.602 1.00 96.44 105 GLY A O 1
ATOM 795 N N . LEU A 1 106 ? 1.078 10.484 9.052 1.00 96.62 106 LEU A N 1
ATOM 796 C CA . LEU A 1 106 ? 1.349 10.345 7.625 1.00 96.62 106 LEU A CA 1
ATOM 797 C C . LEU A 1 106 ? 2.518 11.251 7.238 1.00 96.62 106 LEU A C 1
ATOM 799 O O . LEU A 1 106 ? 2.473 12.463 7.463 1.00 96.62 106 LEU A O 1
ATOM 803 N N . SER A 1 107 ? 3.559 10.686 6.637 1.00 95.44 107 SER A N 1
ATOM 804 C CA . SER A 1 107 ? 4.756 11.433 6.239 1.00 95.44 107 SER A CA 1
ATOM 805 C C . SER A 1 107 ? 5.297 10.961 4.887 1.00 95.44 107 SER A C 1
ATOM 807 O O . SER A 1 107 ? 4.925 9.891 4.412 1.00 95.44 107 SER A O 1
ATOM 809 N N . PRO A 1 108 ? 6.145 11.746 4.201 1.00 94.81 108 PRO A N 1
ATOM 810 C CA . PRO A 1 108 ? 6.823 11.276 2.996 1.00 94.81 108 PRO A CA 1
ATOM 811 C C . PRO A 1 108 ? 7.762 10.103 3.295 1.00 94.81 108 PRO A C 1
ATOM 813 O O . PRO A 1 108 ? 8.481 10.124 4.294 1.00 94.81 108 PRO A O 1
ATOM 816 N N . ASN A 1 109 ? 7.827 9.124 2.392 1.00 93.81 109 ASN A N 1
ATOM 817 C CA . ASN A 1 109 ? 8.792 8.033 2.496 1.00 93.81 109 ASN A CA 1
ATOM 818 C C . ASN A 1 109 ? 10.151 8.466 1.923 1.00 93.81 109 ASN A C 1
ATOM 820 O O . ASN A 1 109 ? 10.414 8.364 0.723 1.00 93.81 109 ASN A O 1
ATOM 824 N N . VAL A 1 110 ? 10.997 9.022 2.793 1.00 90.94 110 VAL A N 1
ATOM 825 C CA . VAL A 1 110 ? 12.316 9.553 2.414 1.00 90.94 110 VAL A CA 1
ATOM 826 C C . VAL A 1 110 ? 13.259 8.435 1.967 1.00 90.94 110 VAL A C 1
ATOM 828 O O . VAL A 1 110 ? 13.968 8.618 0.980 1.00 90.94 110 VAL A O 1
ATOM 831 N N . ASP A 1 111 ? 13.206 7.273 2.621 1.00 88.00 111 ASP A N 1
ATOM 832 C CA . ASP A 1 111 ? 14.095 6.137 2.345 1.00 88.00 111 ASP A CA 1
ATOM 833 C C . ASP A 1 111 ? 13.878 5.564 0.938 1.00 88.00 111 ASP A C 1
ATOM 835 O O . ASP A 1 111 ? 14.831 5.192 0.255 1.00 88.00 111 ASP A O 1
ATOM 839 N N . ARG A 1 112 ? 12.624 5.543 0.466 1.00 88.62 112 ARG A N 1
ATOM 840 C CA . ARG A 1 112 ? 12.280 5.124 -0.906 1.00 88.62 112 ARG A CA 1
ATOM 841 C C . ARG A 1 112 ? 12.430 6.241 -1.934 1.00 88.62 112 ARG A C 1
ATOM 843 O O . ARG A 1 112 ? 12.496 5.968 -3.130 1.00 88.62 112 ARG A O 1
ATOM 850 N N . GLY A 1 113 ? 12.418 7.501 -1.496 1.00 88.06 113 GLY A N 1
ATOM 851 C CA . GLY A 1 113 ? 12.370 8.679 -2.367 1.00 88.06 113 GLY A CA 1
ATOM 852 C C . GLY A 1 113 ? 11.025 8.897 -3.082 1.00 88.06 113 GLY A C 1
ATOM 853 O O . GLY A 1 113 ? 10.895 9.850 -3.857 1.00 88.06 113 GLY A O 1
ATOM 854 N N . ALA A 1 114 ? 10.027 8.045 -2.825 1.00 89.69 114 ALA A N 1
ATOM 855 C CA . ALA A 1 114 ? 8.673 8.096 -3.371 1.00 89.69 114 ALA A CA 1
ATOM 856 C C . ALA A 1 114 ? 7.677 7.446 -2.396 1.00 89.69 114 ALA A C 1
ATOM 858 O O . ALA A 1 114 ? 8.054 6.576 -1.619 1.00 89.69 114 ALA A O 1
ATOM 859 N N . GLY A 1 115 ? 6.405 7.848 -2.463 1.00 93.62 115 GLY A N 1
ATOM 860 C CA . GLY A 1 115 ? 5.350 7.340 -1.584 1.00 93.62 115 GLY A CA 1
ATOM 861 C C . GLY A 1 115 ? 5.343 7.963 -0.185 1.00 93.62 115 GLY A C 1
ATOM 862 O O . GLY A 1 115 ? 5.910 9.038 0.053 1.00 93.62 115 GLY A O 1
ATOM 863 N N . LEU A 1 116 ? 4.645 7.296 0.734 1.00 96.06 116 LEU A N 1
ATOM 864 C CA . LEU A 1 116 ? 4.376 7.750 2.099 1.00 96.06 116 LEU A CA 1
ATOM 865 C C . LEU A 1 116 ? 4.749 6.686 3.137 1.00 96.06 116 LEU A C 1
ATOM 867 O O . LEU A 1 116 ? 4.764 5.498 2.838 1.00 96.06 116 LEU A O 1
ATOM 871 N N . LEU A 1 117 ? 5.007 7.120 4.364 1.00 97.19 117 LEU A N 1
ATOM 872 C CA . LEU A 1 117 ? 4.945 6.287 5.557 1.00 97.19 117 LEU A CA 1
ATOM 873 C C . LEU A 1 117 ? 3.636 6.585 6.285 1.00 97.19 117 LEU A C 1
ATOM 875 O O 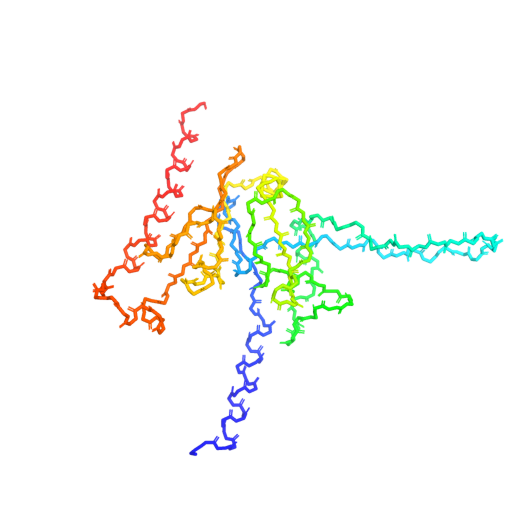. LEU A 1 117 ? 3.302 7.759 6.463 1.00 97.19 117 LEU A O 1
ATOM 879 N N . TRP A 1 118 ? 2.902 5.550 6.696 1.00 98.31 118 TRP A N 1
ATOM 880 C CA . TRP A 1 118 ? 1.635 5.721 7.415 1.00 98.31 118 TRP A CA 1
ATOM 881 C C . TRP A 1 118 ? 1.551 4.865 8.679 1.00 98.31 118 TRP A C 1
ATOM 883 O O . TRP A 1 118 ? 1.956 3.704 8.680 1.00 98.31 118 TRP A O 1
ATOM 893 N N . GLY A 1 119 ? 0.990 5.442 9.738 1.00 98.12 119 GLY A N 1
ATOM 894 C CA . GLY A 1 119 ? 0.809 4.793 11.030 1.00 98.12 119 GLY A CA 1
ATOM 895 C C . GLY A 1 119 ? -0.464 3.947 11.172 1.00 98.12 119 GLY A C 1
ATOM 896 O O . GLY A 1 119 ? -1.324 3.916 10.275 1.00 98.12 119 GLY A O 1
ATOM 897 N N . PRO A 1 120 ? -0.646 3.297 12.337 1.00 98.38 120 PRO A N 1
ATOM 898 C CA . PRO A 1 120 ? -1.872 2.567 12.658 1.00 98.38 120 PRO A CA 1
ATOM 899 C C . PRO A 1 120 ? -3.115 3.470 12.673 1.00 98.38 120 PRO A C 1
ATOM 901 O O . PRO A 1 120 ? -4.183 3.060 12.230 1.00 98.38 120 PRO A O 1
ATOM 904 N N . ASP A 1 121 ? -2.977 4.728 13.091 1.00 98.44 121 ASP A N 1
ATOM 905 C CA . ASP A 1 121 ? -4.039 5.744 13.080 1.00 98.44 121 ASP A CA 1
ATOM 906 C C . ASP A 1 121 ? -4.569 6.031 11.666 1.00 98.44 121 ASP A C 1
ATOM 908 O O . ASP A 1 121 ? -5.775 6.153 11.458 1.00 98.44 121 ASP A O 1
ATOM 912 N N . CYS A 1 122 ? -3.680 6.070 10.671 1.00 98.50 122 CYS A N 1
ATOM 913 C CA . CYS A 1 122 ? -4.062 6.231 9.270 1.00 98.50 122 CYS A CA 1
ATOM 914 C C . CYS A 1 122 ? -4.781 4.986 8.734 1.00 98.50 122 CYS A C 1
ATOM 916 O O . CYS A 1 122 ? -5.704 5.101 7.929 1.00 98.50 122 CYS A O 1
ATOM 918 N N . THR A 1 123 ? -4.380 3.800 9.199 1.00 98.69 123 THR A N 1
ATOM 919 C CA . THR A 1 123 ? -5.045 2.534 8.848 1.00 98.69 123 THR A CA 1
ATOM 920 C C . THR A 1 123 ? -6.464 2.495 9.403 1.00 98.69 123 THR A C 1
ATOM 922 O O . THR A 1 123 ? -7.399 2.214 8.657 1.00 98.69 123 THR A O 1
ATOM 925 N N . GLU A 1 124 ? -6.631 2.854 10.678 1.00 98.69 124 GLU A N 1
ATOM 926 C CA . GLU A 1 124 ? -7.940 2.985 11.321 1.00 98.69 124 GLU A CA 1
ATOM 927 C C . GLU A 1 124 ? -8.826 3.984 10.575 1.00 98.69 124 GLU A C 1
ATOM 929 O O . GLU A 1 124 ? -9.938 3.650 10.168 1.00 98.69 124 GLU A O 1
ATOM 934 N N . ALA A 1 125 ? -8.316 5.193 10.326 1.00 98.44 125 ALA A N 1
ATOM 935 C CA . ALA A 1 125 ? -9.068 6.239 9.646 1.00 98.44 125 ALA A CA 1
ATOM 936 C C . ALA A 1 125 ? -9.522 5.809 8.243 1.00 98.44 125 ALA A C 1
ATOM 938 O O . ALA A 1 125 ? -10.686 6.015 7.889 1.00 98.44 125 ALA A O 1
ATOM 939 N N . PHE A 1 126 ? -8.638 5.177 7.462 1.00 98.62 126 PHE A N 1
ATOM 940 C CA . PHE A 1 126 ? -8.968 4.707 6.119 1.00 98.62 126 PHE A CA 1
ATOM 941 C C . PHE A 1 126 ? -10.039 3.615 6.142 1.00 98.62 126 PHE A C 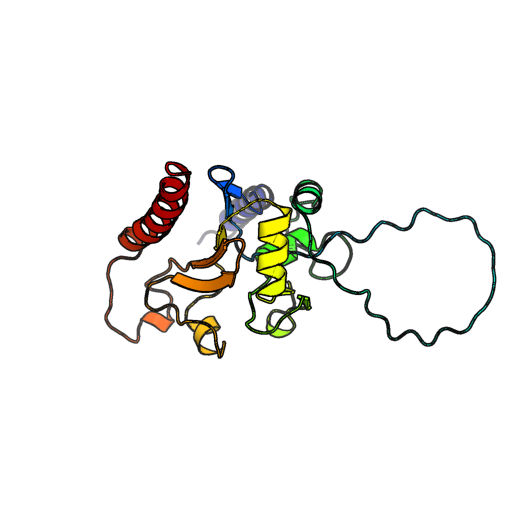1
ATOM 943 O O . PHE A 1 126 ? -11.041 3.728 5.433 1.00 98.62 126 PHE A O 1
ATOM 950 N N . LEU A 1 127 ? -9.855 2.572 6.959 1.00 98.56 127 LEU A N 1
ATOM 951 C CA . LEU A 1 127 ? -10.800 1.456 7.069 1.00 98.56 127 LEU A CA 1
ATOM 952 C C . LEU A 1 127 ? -12.176 1.941 7.535 1.00 98.56 127 LEU A C 1
ATOM 954 O O . LEU A 1 127 ? -13.192 1.620 6.917 1.00 98.56 127 LEU A O 1
ATOM 958 N N . LYS A 1 128 ? -12.207 2.812 8.547 1.00 98.44 128 LYS A N 1
ATOM 959 C CA . LYS A 1 128 ? -13.437 3.410 9.069 1.00 98.44 128 LYS A CA 1
ATOM 960 C C . LYS A 1 128 ? -14.163 4.261 8.031 1.00 98.44 128 LYS A C 1
ATOM 962 O O . LYS A 1 128 ? -15.369 4.110 7.844 1.00 98.44 128 LYS A O 1
ATOM 967 N N . GLN A 1 129 ? -13.441 5.145 7.340 1.00 97.62 129 GLN A N 1
ATOM 968 C CA . GLN A 1 129 ? -14.011 6.023 6.315 1.00 97.62 129 GLN A CA 1
ATOM 969 C C . GLN A 1 129 ? -14.557 5.230 5.122 1.00 97.62 129 GLN A C 1
ATOM 971 O O . GLN A 1 129 ? -15.619 5.559 4.593 1.00 97.62 129 GLN A O 1
ATOM 976 N N . SER A 1 130 ? -13.829 4.199 4.694 1.00 97.31 130 SER A N 1
ATOM 977 C CA . SER A 1 130 ? -14.187 3.367 3.541 1.00 97.31 130 SER A CA 1
ATOM 978 C C . SER A 1 130 ? -15.176 2.245 3.872 1.00 97.31 130 SER A C 1
ATOM 980 O O . SER A 1 130 ? -15.699 1.623 2.950 1.00 97.31 130 SER A O 1
ATOM 982 N N . LYS A 1 131 ? -15.475 2.024 5.162 1.00 97.94 131 LYS A N 1
ATOM 983 C CA . LYS A 1 131 ? -16.291 0.909 5.674 1.00 97.94 131 LYS A CA 1
ATOM 984 C C . LYS A 1 131 ? -15.723 -0.463 5.288 1.00 97.94 131 LYS A C 1
ATOM 986 O O . LYS A 1 131 ? -16.474 -1.396 5.022 1.00 97.94 131 LYS A O 1
ATOM 991 N N . LEU A 1 132 ? -14.399 -0.569 5.256 1.00 97.75 132 LEU A N 1
ATOM 992 C CA . LEU A 1 132 ? -13.669 -1.799 4.959 1.00 97.75 132 LEU A CA 1
ATOM 993 C C . LEU A 1 132 ? -13.120 -2.409 6.250 1.00 97.75 132 LEU A C 1
ATOM 995 O O . LEU A 1 132 ? -13.026 -1.735 7.275 1.00 97.75 132 LEU A O 1
ATOM 999 N N . LYS A 1 133 ? -12.745 -3.688 6.195 1.00 97.56 133 LYS A N 1
ATOM 1000 C CA . LYS A 1 133 ? -12.222 -4.448 7.343 1.00 97.56 133 LYS A CA 1
ATOM 1001 C C . LYS A 1 133 ? -10.778 -4.895 7.175 1.00 97.56 133 LYS A C 1
ATOM 1003 O O . LYS A 1 133 ? -10.136 -5.283 8.148 1.00 97.56 133 LYS A O 1
ATOM 1008 N N . LEU A 1 134 ? -10.254 -4.860 5.955 1.00 98.31 134 LEU A N 1
ATOM 1009 C CA . LEU A 1 134 ? -8.928 -5.389 5.678 1.00 98.31 134 LEU A CA 1
ATOM 1010 C C . LEU A 1 134 ? -8.225 -4.592 4.588 1.00 98.31 134 LEU A C 1
ATOM 1012 O O . LEU A 1 134 ? -8.813 -4.274 3.553 1.00 98.31 134 LEU A O 1
ATOM 1016 N N . ILE A 1 135 ? -6.944 -4.324 4.814 1.00 98.62 135 ILE A N 1
ATOM 1017 C CA . ILE A 1 135 ? -6.003 -3.910 3.780 1.00 98.62 135 ILE A CA 1
ATOM 1018 C C . ILE A 1 135 ? -5.044 -5.069 3.532 1.00 98.62 135 ILE A C 1
ATOM 1020 O O . ILE A 1 135 ? -4.393 -5.536 4.464 1.00 98.62 135 ILE A O 1
ATOM 1024 N N . ILE A 1 136 ? -4.924 -5.498 2.278 1.00 98.50 136 ILE A N 1
ATOM 1025 C CA . ILE A 1 136 ? -3.880 -6.428 1.841 1.00 98.50 136 ILE A CA 1
ATOM 1026 C C . ILE A 1 136 ? -2.933 -5.684 0.909 1.00 98.50 136 ILE A C 1
ATOM 1028 O O . ILE A 1 136 ? -3.357 -5.110 -0.099 1.00 98.50 136 ILE A O 1
ATOM 1032 N N . ARG A 1 137 ? -1.643 -5.718 1.232 1.00 98.31 137 ARG A N 1
ATOM 1033 C CA . ARG A 1 137 ? -0.595 -5.103 0.421 1.00 98.31 137 ARG A CA 1
ATOM 1034 C C . ARG A 1 137 ? 0.571 -6.041 0.121 1.00 98.31 137 ARG A C 1
ATOM 1036 O O . ARG A 1 137 ? 0.598 -7.159 0.623 1.00 98.31 137 ARG A O 1
ATOM 1043 N N . ALA A 1 138 ? 1.542 -5.576 -0.667 1.00 96.81 138 ALA A N 1
ATOM 1044 C CA . ALA A 1 138 ? 2.784 -6.299 -0.947 1.00 96.81 138 ALA A CA 1
ATOM 1045 C C . ALA A 1 138 ? 4.027 -5.411 -0.726 1.00 96.81 138 ALA A C 1
ATOM 1047 O O . ALA A 1 138 ? 4.171 -4.814 0.333 1.00 96.81 138 ALA A O 1
ATOM 1048 N N . HIS A 1 139 ? 4.908 -5.301 -1.726 1.00 95.81 139 HIS A N 1
ATOM 1049 C CA . HIS A 1 139 ? 6.054 -4.378 -1.808 1.00 95.81 139 HIS A CA 1
ATOM 1050 C C . HIS A 1 139 ? 7.243 -4.626 -0.862 1.00 95.81 139 HIS A C 1
ATOM 105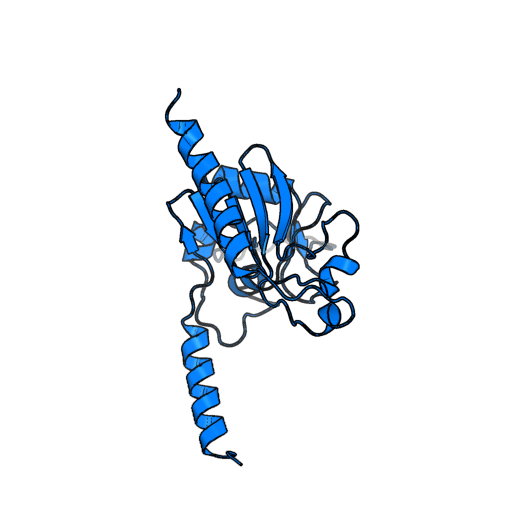2 O O . HIS A 1 139 ? 8.386 -4.530 -1.304 1.00 95.81 139 HIS A O 1
ATOM 1058 N N . GLU A 1 140 ? 7.020 -4.934 0.417 1.00 94.06 140 GLU A N 1
ATOM 1059 C CA . GLU A 1 140 ? 8.103 -5.197 1.371 1.00 94.06 140 GLU A CA 1
ATOM 1060 C C . GLU A 1 140 ? 8.419 -6.694 1.450 1.00 94.06 140 GLU A C 1
ATOM 1062 O O . GLU A 1 140 ? 7.639 -7.481 1.980 1.00 94.06 140 GLU A O 1
ATOM 1067 N N . GLY A 1 141 ? 9.590 -7.083 0.938 1.00 91.44 141 GLY A N 1
ATOM 1068 C CA . GLY A 1 141 ? 10.143 -8.429 1.090 1.00 91.44 141 GLY A CA 1
ATOM 1069 C C . GLY A 1 141 ? 11.018 -8.594 2.341 1.00 91.44 141 GLY A C 1
ATOM 1070 O O . GLY A 1 141 ? 11.225 -7.641 3.098 1.00 91.44 141 GLY A O 1
ATOM 1071 N N . PRO A 1 142 ? 11.585 -9.793 2.573 1.00 89.06 142 PRO A N 1
ATOM 1072 C CA . PRO A 1 142 ? 12.384 -10.078 3.770 1.00 89.06 142 PRO A CA 1
ATOM 1073 C C . PRO A 1 142 ? 13.603 -9.168 3.966 1.00 89.06 142 PRO A C 1
ATOM 1075 O O . PRO A 1 142 ? 14.014 -8.919 5.091 1.00 89.06 142 PRO A O 1
ATOM 1078 N N . ASP A 1 143 ? 14.204 -8.679 2.884 1.00 87.25 143 ASP A N 1
ATOM 1079 C CA . ASP A 1 143 ? 15.340 -7.750 2.898 1.00 87.25 143 ASP A CA 1
ATOM 1080 C C . ASP A 1 143 ? 14.941 -6.379 3.442 1.00 87.25 143 ASP A C 1
ATOM 1082 O O . ASP A 1 143 ? 15.627 -5.837 4.308 1.00 87.25 143 ASP A O 1
ATOM 1086 N N . ALA A 1 144 ? 13.805 -5.850 2.983 1.00 89.50 144 ALA A N 1
ATOM 1087 C CA . ALA A 1 144 ? 13.240 -4.621 3.517 1.00 89.50 144 ALA A CA 1
ATOM 1088 C C . ALA A 1 144 ? 12.865 -4.810 4.993 1.00 89.50 144 ALA A C 1
ATOM 1090 O O . ALA A 1 144 ? 13.274 -4.020 5.841 1.00 89.50 144 ALA A O 1
ATOM 1091 N N . ARG A 1 145 ? 12.162 -5.902 5.319 1.00 91.00 145 ARG A N 1
ATOM 1092 C CA . ARG A 1 145 ? 11.605 -6.147 6.659 1.00 91.00 145 ARG A CA 1
ATOM 1093 C C . ARG A 1 145 ? 12.664 -6.387 7.736 1.00 91.00 145 ARG A C 1
ATOM 1095 O O . ARG A 1 145 ? 12.461 -5.959 8.866 1.00 91.00 145 ARG A O 1
ATOM 1102 N N . LYS A 1 146 ? 13.838 -6.933 7.392 1.00 88.25 146 LYS A N 1
ATOM 1103 C CA . LYS A 1 146 ? 14.999 -7.020 8.307 1.00 88.25 146 LYS A CA 1
ATOM 1104 C C . LYS A 1 146 ? 15.426 -5.663 8.881 1.00 88.25 146 LYS A C 1
ATOM 1106 O O . LYS A 1 146 ? 15.948 -5.615 9.989 1.00 88.25 146 LYS A O 1
ATOM 1111 N N . ASN A 1 147 ? 15.182 -4.573 8.152 1.00 86.44 147 ASN A N 1
ATOM 1112 C CA . ASN A 1 147 ? 15.565 -3.217 8.546 1.00 86.44 147 ASN A CA 1
ATOM 1113 C C . ASN A 1 147 ? 14.392 -2.398 9.122 1.00 86.44 147 ASN A C 1
ATOM 1115 O O . ASN A 1 147 ? 14.505 -1.180 9.254 1.00 86.44 147 ASN A O 1
ATOM 1119 N N . ARG A 1 148 ? 13.256 -3.032 9.452 1.00 89.00 148 ARG A N 1
ATOM 1120 C CA . ARG A 1 148 ? 12.040 -2.365 9.950 1.00 89.00 148 ARG A CA 1
ATOM 1121 C C . ARG A 1 148 ? 11.764 -2.758 11.408 1.00 89.00 148 ARG A C 1
ATOM 1123 O O . ARG A 1 148 ? 10.954 -3.651 11.656 1.00 89.00 148 ARG A O 1
ATOM 1130 N N . PRO A 1 149 ? 12.424 -2.126 12.396 1.00 84.25 149 PRO A N 1
ATOM 1131 C CA . PRO A 1 149 ? 12.209 -2.471 13.797 1.00 84.25 149 PRO A CA 1
ATOM 1132 C C . PRO A 1 149 ? 10.745 -2.244 14.197 1.00 84.25 149 PRO A C 1
ATOM 1134 O O . PRO A 1 149 ? 10.158 -1.208 13.887 1.00 84.25 149 PRO A O 1
ATOM 1137 N N . GLY A 1 150 ? 10.162 -3.218 14.896 1.00 85.81 150 GLY A N 1
ATOM 1138 C CA . GLY A 1 150 ? 8.767 -3.178 15.347 1.00 85.81 150 GLY A CA 1
ATOM 1139 C C . GLY A 1 150 ? 7.748 -3.746 14.355 1.00 85.81 150 GLY A C 1
ATOM 1140 O O . GLY A 1 150 ? 6.607 -3.957 14.749 1.00 85.81 150 GLY A O 1
ATOM 1141 N N . LEU A 1 151 ? 8.150 -4.044 13.117 1.00 91.81 151 LEU A N 1
ATOM 1142 C CA . LEU A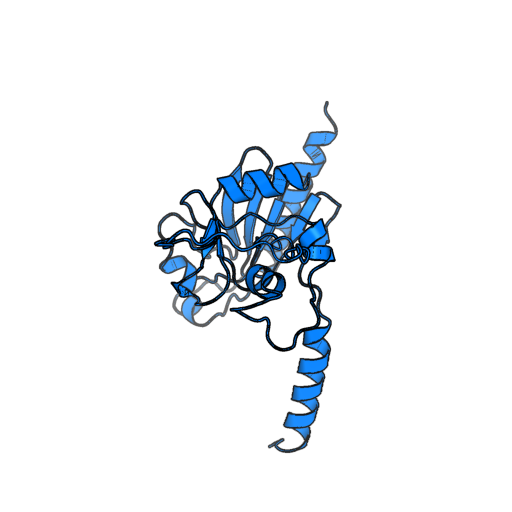 1 151 ? 7.334 -4.774 12.147 1.00 91.81 151 LEU A CA 1
ATOM 1143 C C . LEU A 1 151 ? 7.789 -6.240 12.052 1.00 91.81 151 LEU A C 1
ATOM 1145 O O . LEU A 1 151 ? 8.958 -6.557 12.266 1.00 91.81 151 LEU A O 1
ATOM 1149 N N . GLY A 1 152 ? 6.855 -7.147 11.749 1.00 90.38 152 GLY A N 1
ATOM 1150 C CA . GLY A 1 152 ? 7.142 -8.582 11.636 1.00 90.38 152 GLY A CA 1
ATOM 1151 C C . GLY A 1 152 ? 8.059 -8.937 10.455 1.00 90.38 152 GLY A C 1
ATOM 1152 O O . GLY A 1 152 ? 8.089 -8.225 9.444 1.00 90.38 152 GLY A O 1
ATOM 1153 N N . GLY A 1 153 ? 8.777 -10.059 10.572 1.00 89.88 153 GLY A N 1
ATOM 1154 C CA . GLY A 1 153 ? 9.568 -10.664 9.490 1.00 89.88 153 GLY A CA 1
ATOM 1155 C C . GLY A 1 153 ? 8.710 -11.436 8.479 1.00 89.88 153 GLY A C 1
ATOM 1156 O O . GLY A 1 153 ? 7.567 -11.762 8.762 1.00 89.88 153 GLY A O 1
ATOM 1157 N N . MET A 1 154 ? 9.255 -11.735 7.295 1.00 89.38 154 MET A N 1
ATOM 1158 C CA . MET A 1 154 ? 8.520 -12.346 6.165 1.00 89.38 154 MET A CA 1
ATOM 1159 C C . MET A 1 154 ? 8.702 -13.866 6.049 1.00 89.38 154 MET A C 1
ATOM 1161 O O . MET A 1 154 ? 8.564 -14.423 4.962 1.00 89.38 154 MET A O 1
ATOM 1165 N N . ASP A 1 155 ? 9.021 -14.545 7.149 1.00 84.31 155 ASP A N 1
ATOM 1166 C CA . ASP A 1 155 ? 9.358 -15.976 7.140 1.00 84.31 155 ASP A CA 1
ATOM 1167 C C . ASP A 1 155 ? 8.170 -16.861 6.719 1.00 84.31 155 ASP A C 1
ATOM 1169 O O . ASP A 1 155 ? 8.359 -17.887 6.074 1.00 84.31 155 ASP A O 1
ATOM 1173 N N . ALA A 1 156 ? 6.938 -16.425 7.008 1.00 86.06 156 ALA A N 1
ATOM 1174 C CA . ALA A 1 156 ? 5.699 -17.092 6.590 1.00 86.06 156 ALA A CA 1
ATOM 1175 C C . ALA A 1 156 ? 5.175 -16.620 5.215 1.00 86.06 156 ALA A C 1
ATOM 1177 O O . ALA A 1 156 ? 4.082 -16.996 4.799 1.00 86.06 156 ALA A O 1
ATOM 1178 N N . GLY A 1 157 ? 5.900 -15.732 4.526 1.00 87.44 157 GLY A N 1
ATOM 1179 C CA . GLY A 1 157 ? 5.423 -15.076 3.304 1.00 87.44 157 GLY A CA 1
ATOM 1180 C C . GLY A 1 157 ? 4.351 -14.003 3.535 1.00 87.44 157 GLY A C 1
ATOM 1181 O O . GLY A 1 157 ? 3.875 -13.414 2.569 1.00 87.44 157 GLY A O 1
ATOM 1182 N N . TYR A 1 158 ? 3.971 -13.709 4.781 1.00 93.06 158 TYR A N 1
ATOM 1183 C CA . TYR A 1 158 ? 3.093 -12.590 5.125 1.00 93.06 158 TYR A CA 1
ATOM 1184 C C . TYR A 1 158 ? 3.339 -12.079 6.551 1.00 93.06 158 TYR A C 1
ATOM 1186 O O . TYR A 1 158 ? 3.942 -12.768 7.375 1.00 93.06 158 TYR A O 1
ATOM 1194 N N . THR A 1 159 ? 2.819 -10.889 6.854 1.00 94.69 159 THR A N 1
ATOM 1195 C CA . THR A 1 159 ? 2.812 -10.283 8.191 1.00 94.69 159 THR A CA 1
ATOM 1196 C C . THR A 1 159 ? 1.530 -9.515 8.460 1.00 94.69 159 THR A C 1
ATOM 1198 O O . THR A 1 159 ? 0.938 -8.933 7.553 1.00 94.69 159 THR A O 1
ATOM 1201 N N . ILE A 1 160 ? 1.128 -9.467 9.729 1.00 96.31 160 ILE A N 1
ATOM 1202 C CA . ILE A 1 160 ? 0.095 -8.553 10.218 1.00 96.31 160 ILE A CA 1
ATOM 1203 C C . ILE A 1 160 ? 0.806 -7.305 10.740 1.00 96.31 160 ILE A C 1
ATOM 1205 O O . ILE A 1 160 ? 1.537 -7.384 11.726 1.00 96.31 160 ILE A O 1
ATOM 1209 N N . ASP A 1 161 ? 0.612 -6.172 10.069 1.00 97.12 161 ASP A N 1
ATOM 1210 C CA . ASP A 1 161 ? 1.365 -4.946 10.351 1.00 97.12 161 ASP A CA 1
ATOM 1211 C C . ASP A 1 161 ? 0.623 -4.045 11.330 1.00 97.12 161 ASP A C 1
ATOM 1213 O O . ASP A 1 161 ? 1.220 -3.563 12.287 1.00 97.12 161 ASP A O 1
ATOM 1217 N N . HIS A 1 162 ? -0.688 -3.868 11.141 1.00 98.12 162 HIS A N 1
ATOM 1218 C CA . HIS A 1 162 ? -1.537 -3.112 12.062 1.00 98.12 162 HIS A CA 1
ATOM 1219 C C . HIS A 1 162 ? -2.799 -3.900 12.400 1.00 98.12 162 HIS A C 1
ATOM 1221 O O . HIS A 1 162 ? -3.483 -4.396 11.505 1.00 98.12 162 HIS A O 1
ATOM 1227 N N . VAL A 1 163 ? -3.148 -3.931 13.685 1.00 97.81 163 VAL A N 1
ATOM 1228 C CA . VAL A 1 163 ? -4.461 -4.354 14.182 1.00 97.81 163 VAL A CA 1
ATOM 1229 C C . VAL A 1 163 ? -5.114 -3.127 14.802 1.00 97.81 163 VAL A C 1
ATOM 1231 O O . VAL A 1 163 ? -4.556 -2.525 15.718 1.00 97.81 163 VAL A O 1
ATOM 1234 N N . VAL A 1 164 ? -6.261 -2.727 14.263 1.00 98.00 164 VAL A N 1
ATOM 1235 C CA . VAL A 1 164 ? -7.005 -1.529 14.668 1.00 98.00 164 VAL A CA 1
ATOM 1236 C C . VAL A 1 164 ? -8.471 -1.890 14.914 1.00 98.00 164 VAL A C 1
ATOM 1238 O O . VAL A 1 164 ? -8.896 -3.005 14.623 1.00 98.00 164 VAL A O 1
ATOM 1241 N N . GLU A 1 165 ? -9.256 -0.967 15.465 1.00 98.06 165 GLU A N 1
ATOM 1242 C CA . GLU A 1 165 ? -10.662 -1.222 15.808 1.00 98.06 165 GLU A CA 1
ATOM 1243 C C . GLU A 1 165 ? -11.493 -1.591 14.570 1.00 98.06 165 GLU A C 1
ATOM 1245 O O . GLU A 1 165 ? -12.285 -2.533 14.590 1.00 98.06 165 GLU A O 1
ATOM 1250 N N . SER A 1 166 ? -11.281 -0.875 13.466 1.00 97.62 166 SER A N 1
ATOM 1251 C CA . SER A 1 166 ? -12.022 -1.078 12.225 1.00 97.62 166 SER A CA 1
ATOM 1252 C C . SER A 1 166 ? -11.548 -2.293 11.424 1.00 97.62 166 SER A C 1
ATOM 1254 O O . SER A 1 166 ? -12.274 -2.721 10.525 1.00 97.62 166 SER A O 1
ATOM 1256 N N . GLY A 1 167 ? -10.377 -2.870 11.727 1.00 97.62 167 GLY A N 1
ATOM 1257 C CA . GLY A 1 167 ? -9.853 -4.001 10.968 1.00 97.62 167 GLY A CA 1
ATOM 1258 C C . GLY A 1 167 ? -8.343 -4.211 11.041 1.00 97.62 167 GLY A C 1
ATOM 1259 O O . GLY A 1 167 ? -7.699 -3.993 12.065 1.00 97.62 167 GLY A O 1
ATOM 1260 N N . THR A 1 168 ? -7.757 -4.708 9.953 1.00 98.19 168 THR A N 1
ATOM 1261 C CA . THR A 1 168 ? -6.354 -5.156 9.941 1.00 98.19 168 THR A CA 1
ATOM 1262 C C . THR A 1 168 ? -5.628 -4.742 8.661 1.00 98.19 168 THR A C 1
ATOM 1264 O O . THR A 1 168 ? -6.241 -4.576 7.607 1.00 98.19 168 THR A O 1
ATOM 1267 N N . LEU A 1 169 ? -4.309 -4.574 8.752 1.00 98.44 169 LEU A N 1
ATOM 1268 C CA . LEU A 1 169 ? -3.396 -4.438 7.618 1.00 98.44 169 LEU A CA 1
ATOM 1269 C C . LEU A 1 169 ? -2.477 -5.659 7.551 1.00 98.44 169 LEU A C 1
ATOM 1271 O O . LEU A 1 169 ? -1.791 -5.966 8.526 1.00 98.44 169 LEU A O 1
ATOM 1275 N N . ILE A 1 170 ? -2.427 -6.298 6.385 1.00 98.00 170 ILE A N 1
ATOM 1276 C CA . ILE A 1 170 ? -1.558 -7.437 6.088 1.00 98.00 170 ILE A CA 1
ATOM 1277 C C . ILE A 1 170 ? -0.621 -7.085 4.934 1.00 98.00 170 ILE A C 1
ATOM 1279 O O . ILE A 1 170 ? -1.061 -6.554 3.911 1.00 98.00 170 ILE A O 1
ATOM 1283 N N . THR A 1 171 ? 0.653 -7.444 5.073 1.00 97.62 171 THR A N 1
ATOM 1284 C CA . THR A 1 171 ? 1.635 -7.412 3.985 1.00 97.62 171 THR A CA 1
ATOM 1285 C C . THR A 1 171 ? 1.942 -8.835 3.533 1.00 97.62 171 THR A C 1
ATOM 1287 O O . THR A 1 171 ? 2.250 -9.687 4.356 1.00 97.62 171 THR A O 1
ATOM 1290 N N . LEU A 1 172 ? 1.838 -9.097 2.230 1.00 96.25 172 LEU A N 1
ATOM 1291 C CA . LEU A 1 172 ? 2.040 -10.398 1.589 1.00 96.25 172 LEU A CA 1
ATOM 1292 C C . LEU A 1 172 ? 3.261 -10.354 0.659 1.00 96.25 172 LEU A C 1
ATOM 1294 O O . LEU A 1 172 ? 3.428 -9.421 -0.128 1.00 96.25 172 LEU A O 1
ATOM 1298 N N . PHE A 1 173 ? 4.075 -11.405 0.679 1.00 93.75 173 PHE A N 1
ATOM 1299 C CA . PHE A 1 173 ? 5.227 -11.575 -0.195 1.00 93.75 173 PHE A CA 1
ATOM 1300 C C . PHE A 1 173 ? 5.300 -13.007 -0.744 1.00 93.75 173 PHE A C 1
ATOM 1302 O O . PHE A 1 173 ? 5.474 -13.968 -0.002 1.00 93.75 173 PHE A O 1
ATOM 1309 N N . SER A 1 174 ? 5.190 -13.157 -2.068 1.00 91.25 174 SER A N 1
ATOM 1310 C CA . SER A 1 174 ? 4.997 -14.469 -2.713 1.00 91.25 174 SER A CA 1
ATOM 1311 C C . SER A 1 174 ? 6.183 -14.961 -3.551 1.00 91.25 174 SER A C 1
ATOM 1313 O O . SER A 1 174 ? 6.002 -15.830 -4.401 1.00 91.25 174 SER A O 1
ATOM 1315 N N . ALA A 1 175 ? 7.384 -14.413 -3.350 1.00 87.69 175 ALA A N 1
ATOM 1316 C CA . ALA A 1 175 ? 8.603 -14.871 -4.020 1.00 87.69 175 ALA A CA 1
ATOM 1317 C C . ALA A 1 175 ? 9.481 -15.682 -3.039 1.00 87.69 175 ALA A C 1
ATOM 1319 O O . ALA A 1 175 ? 10.359 -15.102 -2.400 1.00 87.69 175 ALA A O 1
ATOM 1320 N N . PRO A 1 176 ? 9.252 -17.003 -2.891 1.00 74.50 176 PRO A N 1
ATOM 1321 C CA . PRO A 1 176 ? 9.948 -17.828 -1.896 1.00 74.50 176 PRO A CA 1
ATOM 1322 C C . PRO A 1 176 ? 11.452 -17.962 -2.166 1.00 74.50 176 PRO A C 1
ATOM 1324 O O . PRO A 1 176 ? 12.231 -18.045 -1.231 1.00 74.50 176 PRO A O 1
ATOM 1327 N N . ASP A 1 177 ? 11.872 -17.915 -3.433 1.00 70.44 177 ASP A N 1
ATOM 1328 C CA . ASP A 1 177 ? 13.284 -18.008 -3.838 1.00 70.44 177 ASP A CA 1
ATOM 1329 C C . ASP A 1 177 ? 13.958 -16.643 -4.003 1.00 70.44 177 ASP A C 1
ATOM 1331 O O . ASP A 1 177 ? 15.004 -16.523 -4.646 1.00 70.44 177 ASP A O 1
ATOM 1335 N N . TYR A 1 178 ? 13.353 -15.581 -3.466 1.00 71.75 178 TYR A N 1
ATOM 1336 C CA . TYR A 1 178 ? 13.939 -14.251 -3.556 1.00 71.75 178 TYR A CA 1
ATOM 1337 C C . TYR A 1 178 ? 15.344 -14.282 -2.912 1.00 71.75 178 TYR A C 1
ATOM 1339 O O . TYR A 1 178 ? 15.466 -14.845 -1.825 1.00 71.75 178 TYR A O 1
ATOM 1347 N N . PRO A 1 179 ? 16.413 -13.772 -3.566 1.00 60.56 179 PRO A N 1
ATOM 1348 C CA . PRO A 1 179 ? 17.807 -14.197 -3.348 1.00 60.56 179 PRO A CA 1
ATOM 1349 C C . PRO A 1 179 ? 18.332 -14.241 -1.902 1.00 60.56 179 PRO A C 1
ATOM 1351 O O . PRO A 1 179 ? 19.296 -14.948 -1.626 1.00 60.56 179 PRO A O 1
ATOM 1354 N N . GLN A 1 180 ? 17.714 -13.535 -0.957 1.00 53.62 180 GLN A N 1
ATOM 1355 C CA . GLN A 1 180 ? 18.028 -13.612 0.472 1.00 53.62 180 GLN A CA 1
ATOM 1356 C C . GLN A 1 180 ? 17.431 -14.814 1.232 1.00 53.62 180 GLN A C 1
ATOM 1358 O O . GLN A 1 180 ? 17.827 -15.039 2.375 1.00 53.62 180 GLN A O 1
ATOM 1363 N N . PHE A 1 181 ? 16.494 -15.565 0.646 1.00 50.25 181 PHE A N 1
ATOM 1364 C CA . PHE A 1 181 ? 16.010 -16.852 1.165 1.00 50.25 181 PHE A CA 1
ATOM 1365 C C . PHE A 1 181 ? 17.006 -17.991 0.900 1.00 50.25 181 PHE A C 1
ATOM 1367 O O . PHE A 1 181 ? 16.940 -19.028 1.545 1.00 50.25 181 PHE A O 1
ATOM 1374 N N . GLN A 1 182 ? 18.001 -17.781 0.032 1.00 48.06 182 GLN A N 1
ATOM 1375 C CA . GLN A 1 182 ? 19.007 -18.791 -0.328 1.00 48.06 182 GLN A CA 1
ATOM 1376 C C . GLN A 1 182 ? 19.993 -19.133 0.810 1.00 48.06 182 GLN A C 1
ATOM 1378 O O . GLN A 1 182 ? 20.884 -19.954 0.614 1.00 48.06 182 GLN A O 1
ATOM 1383 N N . PHE A 1 183 ? 19.861 -18.515 1.992 1.00 43.84 183 PHE A N 1
ATOM 1384 C CA . PHE A 1 183 ? 20.665 -18.852 3.174 1.00 43.84 183 PHE A CA 1
ATOM 1385 C C . PHE A 1 183 ? 19.978 -19.796 4.171 1.00 43.84 183 PHE A C 1
ATOM 1387 O O . PHE A 1 183 ? 20.620 -20.163 5.151 1.00 43.84 183 PHE A O 1
ATOM 1394 N N . TRP A 1 184 ? 18.735 -20.230 3.936 1.00 41.81 184 TRP A N 1
ATOM 1395 C CA . TRP A 1 184 ? 18.069 -21.231 4.778 1.00 41.81 184 TRP A CA 1
ATOM 1396 C C . TRP A 1 184 ? 17.191 -22.178 3.948 1.00 41.81 184 TRP A C 1
ATOM 1398 O O . TRP A 1 184 ? 16.402 -21.743 3.114 1.00 41.81 184 TRP A O 1
ATOM 1408 N N . GLU A 1 185 ? 17.327 -23.486 4.186 1.00 44.56 185 GLU A N 1
ATOM 1409 C CA . GLU A 1 185 ? 16.460 -24.524 3.619 1.00 44.56 185 GLU A CA 1
ATOM 1410 C C . GLU A 1 185 ? 15.030 -24.372 4.153 1.00 44.56 185 GLU A C 1
ATOM 1412 O O . GLU A 1 185 ? 14.734 -24.881 5.224 1.00 44.56 185 GLU A O 1
ATOM 1417 N N . PHE A 1 186 ? 14.130 -23.716 3.421 1.00 43.53 186 PHE A N 1
ATOM 1418 C CA . PHE A 1 186 ? 12.686 -23.956 3.551 1.00 43.53 186 PHE A CA 1
ATOM 1419 C C . PHE A 1 186 ? 11.982 -23.669 2.220 1.00 43.53 186 PHE A C 1
ATOM 1421 O O . PHE A 1 186 ? 11.304 -22.667 2.014 1.00 43.53 186 PHE A O 1
ATOM 1428 N N . LEU A 1 187 ? 12.156 -24.601 1.286 1.00 45.28 187 LEU A N 1
ATOM 1429 C CA . LEU A 1 187 ? 11.341 -24.703 0.082 1.00 45.28 187 LEU A CA 1
ATOM 1430 C C . LEU A 1 187 ? 10.091 -25.530 0.403 1.00 45.28 187 LEU A C 1
ATOM 1432 O O . LEU A 1 187 ? 10.123 -26.753 0.304 1.00 45.28 187 LEU A O 1
ATOM 1436 N N . SER A 1 188 ? 8.995 -24.888 0.815 1.00 44.91 188 SER A N 1
ATOM 1437 C CA . SER A 1 188 ? 7.624 -25.278 0.424 1.00 44.91 188 SER A CA 1
ATOM 1438 C C . SER A 1 188 ? 6.544 -24.405 1.084 1.00 44.91 188 SER A C 1
ATOM 1440 O O . SER A 1 188 ? 6.628 -24.076 2.260 1.00 44.91 188 SER A O 1
ATOM 1442 N N . ASN A 1 189 ? 5.486 -24.134 0.303 1.00 46.59 189 ASN A N 1
ATOM 1443 C CA . ASN A 1 189 ? 4.122 -23.740 0.710 1.00 46.59 189 ASN A CA 1
ATOM 1444 C C . ASN A 1 189 ? 3.737 -22.251 0.829 1.00 46.59 189 ASN A C 1
ATOM 1446 O O . ASN A 1 189 ? 2.957 -21.882 1.695 1.00 46.59 189 ASN A O 1
ATOM 1450 N N . VAL A 1 190 ? 4.107 -21.411 -0.143 1.00 48.78 190 VAL A N 1
ATOM 1451 C CA . VAL A 1 190 ? 3.478 -20.073 -0.294 1.00 48.78 190 VAL A CA 1
ATOM 1452 C C . VAL A 1 190 ? 2.018 -20.161 -0.783 1.00 48.78 190 VAL A C 1
ATOM 1454 O O . VAL A 1 190 ? 1.184 -19.334 -0.425 1.00 48.78 190 VAL A O 1
ATOM 1457 N N . VAL A 1 191 ? 1.673 -21.176 -1.586 1.00 43.66 191 VAL A N 1
ATOM 1458 C CA . VAL A 1 191 ? 0.324 -21.309 -2.179 1.00 43.66 191 VAL A CA 1
ATOM 1459 C C . VAL A 1 191 ? -0.724 -21.726 -1.137 1.00 43.66 191 VAL A C 1
ATOM 1461 O O . VAL A 1 191 ? -1.864 -21.271 -1.201 1.00 43.66 191 VAL A O 1
ATOM 1464 N N . THR A 1 192 ? -0.341 -22.540 -0.151 1.00 40.94 192 THR A N 1
ATOM 1465 C CA . THR A 1 192 ? -1.239 -23.013 0.916 1.00 40.94 192 THR A CA 1
ATOM 1466 C C . THR A 1 192 ? -1.547 -21.915 1.942 1.00 40.94 192 THR A C 1
ATOM 1468 O O . THR A 1 192 ? -2.652 -21.866 2.469 1.00 40.94 192 THR A O 1
ATOM 1471 N N . GLU A 1 193 ? -0.628 -20.973 2.170 1.00 49.34 193 GLU A N 1
ATOM 1472 C CA . GLU A 1 193 ? -0.804 -19.893 3.156 1.00 49.34 193 GLU A CA 1
ATOM 1473 C C . GLU A 1 193 ? -1.615 -18.698 2.619 1.00 49.34 193 GLU A C 1
ATOM 1475 O O . GLU A 1 193 ? -2.299 -18.015 3.381 1.00 49.34 193 GLU A O 1
ATOM 1480 N N . ILE A 1 194 ? -1.668 -18.486 1.296 1.00 51.16 194 ILE A N 1
ATOM 1481 C CA . ILE A 1 194 ? -2.619 -17.527 0.697 1.00 51.16 194 ILE A CA 1
ATOM 1482 C C . ILE A 1 194 ? -4.070 -17.960 0.983 1.00 51.16 194 ILE A C 1
ATOM 1484 O O . ILE A 1 194 ? -4.927 -17.111 1.229 1.00 51.16 194 ILE A O 1
ATOM 1488 N N . LEU A 1 195 ? -4.346 -19.271 1.032 1.00 46.59 195 LEU A N 1
ATOM 1489 C CA . LEU A 1 195 ? -5.644 -19.796 1.473 1.00 46.59 195 LEU A CA 1
ATOM 1490 C C . LEU A 1 195 ? -5.903 -19.535 2.964 1.00 46.59 195 LEU A C 1
ATOM 1492 O O . LEU A 1 195 ? -7.053 -19.308 3.320 1.00 46.59 195 LEU A O 1
ATOM 1496 N N . HIS A 1 196 ? -4.882 -19.484 3.827 1.00 51.38 196 HIS A N 1
ATOM 1497 C CA . HIS A 1 196 ? -5.048 -19.044 5.219 1.00 51.38 196 HIS A CA 1
ATOM 1498 C C . HIS A 1 196 ? -5.370 -17.552 5.327 1.00 51.38 196 HIS A C 1
ATOM 1500 O O . HIS A 1 196 ? -6.260 -17.189 6.091 1.00 51.38 196 HIS A O 1
ATOM 1506 N N . VAL A 1 197 ? -4.731 -16.687 4.532 1.00 54.53 197 VAL A N 1
ATOM 1507 C CA . VAL A 1 197 ? -5.101 -15.259 4.465 1.00 54.53 197 VAL A CA 1
ATOM 1508 C C . VAL A 1 197 ? -6.560 -15.101 4.016 1.00 54.53 197 VAL A C 1
ATOM 1510 O O . VAL A 1 197 ? -7.296 -14.291 4.578 1.00 54.53 197 VAL A O 1
ATOM 1513 N N . LEU A 1 198 ? -7.017 -15.921 3.066 1.00 51.66 198 LEU A N 1
ATOM 1514 C CA . LEU A 1 198 ? -8.426 -15.972 2.661 1.00 51.66 198 LEU A CA 1
ATOM 1515 C C . LEU A 1 198 ? -9.332 -16.599 3.742 1.00 51.66 198 LEU A C 1
ATOM 1517 O O . LEU A 1 198 ? -10.431 -16.107 3.961 1.00 51.66 198 LEU A O 1
ATOM 1521 N N . SER A 1 199 ? -8.865 -17.595 4.498 1.00 45.53 199 SER A N 1
ATOM 1522 C CA . SER A 1 199 ? -9.608 -18.190 5.620 1.00 45.53 199 SER A CA 1
ATOM 1523 C C . SER A 1 199 ? -9.770 -17.223 6.800 1.00 45.53 199 SER A C 1
ATOM 1525 O O . SER A 1 199 ? -10.798 -17.256 7.476 1.00 45.53 199 SER A O 1
ATOM 1527 N N . VAL A 1 200 ? -8.798 -16.334 7.040 1.00 52.31 200 VAL A N 1
ATOM 1528 C CA . VAL A 1 200 ? -8.952 -15.195 7.961 1.00 52.31 200 VAL A CA 1
ATOM 1529 C C . VAL A 1 200 ? -10.068 -14.268 7.464 1.00 52.31 200 VAL A C 1
ATOM 1531 O O . VAL A 1 200 ? -10.870 -13.793 8.267 1.00 52.31 200 VAL A O 1
ATOM 1534 N N . CYS A 1 201 ? -10.188 -14.067 6.146 1.00 47.75 201 CYS A N 1
ATOM 1535 C CA . CYS A 1 201 ? -11.292 -13.301 5.558 1.00 47.75 201 CYS A CA 1
ATOM 1536 C C . CYS A 1 201 ? -12.658 -13.997 5.743 1.00 47.75 201 CYS A C 1
ATOM 1538 O O . CYS A 1 201 ? -13.642 -13.324 6.053 1.00 47.75 201 CYS A O 1
ATOM 1540 N N . ASP A 1 202 ? -12.726 -15.327 5.633 1.00 43.09 202 ASP A N 1
ATOM 1541 C CA . ASP A 1 202 ? -13.960 -16.100 5.869 1.00 43.09 202 ASP A CA 1
ATOM 1542 C C . ASP A 1 202 ? -14.409 -16.066 7.344 1.00 43.09 202 ASP A C 1
ATOM 1544 O O . ASP A 1 202 ? -15.611 -16.036 7.645 1.00 43.09 202 ASP A O 1
ATOM 1548 N N . GLY A 1 203 ? -13.454 -16.004 8.279 1.00 45.78 203 GLY A N 1
ATOM 1549 C CA . GLY A 1 203 ? -13.718 -15.808 9.708 1.00 45.78 203 GLY A CA 1
ATOM 1550 C C . GLY A 1 203 ? -14.362 -14.452 10.019 1.00 45.78 203 GLY A C 1
ATOM 1551 O O . GLY A 1 203 ? -15.286 -14.387 10.829 1.00 45.78 203 GLY A O 1
ATOM 1552 N N . ILE A 1 204 ? -13.947 -13.390 9.316 1.00 49.41 204 ILE A N 1
ATOM 1553 C CA . ILE A 1 204 ? -14.540 -12.044 9.423 1.00 49.41 204 ILE A CA 1
ATOM 1554 C C . ILE A 1 204 ? -15.985 -12.034 8.891 1.00 49.41 204 ILE A C 1
ATOM 1556 O O . ILE A 1 204 ? -16.854 -11.405 9.487 1.00 49.41 204 ILE A O 1
ATOM 1560 N N . SER A 1 205 ? -16.278 -12.767 7.810 1.00 39.22 205 SER A N 1
ATOM 1561 C CA . SER A 1 205 ? -17.645 -12.868 7.270 1.00 39.22 205 SER A CA 1
ATOM 1562 C C . SER A 1 205 ? -18.587 -13.692 8.160 1.00 39.22 205 SER A C 1
ATOM 1564 O O . SER A 1 205 ? -19.795 -13.447 8.183 1.00 39.22 205 SER A O 1
ATOM 1566 N N . SER A 1 206 ? -18.060 -14.667 8.904 1.00 39.16 206 SER A N 1
ATOM 1567 C CA . SER A 1 206 ? -18.875 -15.583 9.713 1.00 39.16 206 SER A CA 1
ATOM 1568 C C . SER A 1 206 ? -19.336 -14.983 11.048 1.00 39.16 206 SER A C 1
ATOM 1570 O O . SER A 1 206 ? -20.368 -15.409 11.570 1.00 39.16 206 SER A O 1
ATOM 1572 N N . SER A 1 207 ? -18.650 -13.964 11.582 1.00 41.19 207 SER A N 1
ATOM 1573 C CA . SER A 1 207 ? -19.084 -13.268 12.805 1.00 41.19 207 SER A CA 1
ATOM 1574 C C . SER A 1 207 ? -20.297 -12.347 12.610 1.00 41.19 207 SER A C 1
ATOM 1576 O O . SER A 1 207 ? -20.893 -11.928 13.593 1.00 41.19 207 SER A O 1
ATOM 1578 N N . GLU A 1 208 ? -20.707 -12.057 11.369 1.00 45.09 208 GLU A N 1
ATOM 1579 C CA . GLU A 1 208 ? -21.871 -11.202 11.064 1.00 45.09 208 GLU A CA 1
ATOM 1580 C C . GLU A 1 208 ? -23.205 -11.971 10.948 1.00 45.09 208 GLU A C 1
ATOM 1582 O O . GLU A 1 208 ? -24.242 -11.366 10.692 1.00 45.09 208 GLU A O 1
ATOM 1587 N N . LYS A 1 209 ? -23.229 -13.297 11.165 1.00 35.56 209 LYS A N 1
ATOM 1588 C CA . LYS A 1 209 ? -24.486 -14.082 11.195 1.00 35.56 209 LYS A CA 1
ATOM 1589 C C . LYS A 1 209 ? -25.084 -14.289 12.590 1.00 35.56 209 LYS A C 1
ATOM 1591 O O . LYS A 1 209 ? -26.113 -14.951 12.707 1.00 35.56 209 LYS A O 1
ATOM 1596 N N . LEU A 1 210 ? -24.476 -13.730 13.634 1.00 36.28 210 LEU A N 1
ATOM 1597 C CA . LEU A 1 210 ? -24.968 -13.799 15.013 1.00 36.28 210 LEU A CA 1
ATOM 1598 C C . LEU A 1 210 ? -24.897 -12.414 15.673 1.00 36.28 210 LEU A C 1
ATOM 1600 O O . LEU A 1 210 ? -24.055 -12.173 16.533 1.00 36.28 210 LEU A O 1
ATOM 1604 N N . ALA A 1 211 ? -25.787 -11.515 15.254 1.00 32.56 211 ALA A N 1
ATOM 1605 C CA . ALA A 1 211 ? -26.287 -10.385 16.040 1.00 32.56 211 ALA A CA 1
ATOM 1606 C C . ALA A 1 211 ? -27.628 -9.921 15.460 1.00 32.56 211 ALA A C 1
ATOM 1608 O O . ALA A 1 211 ? -27.699 -9.754 14.222 1.00 32.56 211 ALA A O 1
#

Radius of gyration: 20.38 Å; chains: 1; bounding box: 47×68×49 Å

InterPro domains:
  IPR004843 Calcineurin-like, phosphoesterase domain [PF00149] (7-140)
  IPR006186 Serine/threonine-specific protein phosphatase/bis(5-nucleosyl)-tetraphosphatase [PR00114] (15-41)
  IPR006186 Serine/threonine-specific protein phosphatase/bis(5-nucleosyl)-tetraphosphatase [PR00114] (74-101)
  IPR006186 Serine/threonine-specific protein phosphatase/bis(5-nucleosyl)-tetraphosphatase [PR00114] (168-184)
  IPR006186 Serine/threonine-specific protein phosphatase/bis(5-nucleosyl)-tetraphosphatase [SM00156] (1-201)
  IPR029052 Metallo-dependent phosphatase-like [G3DSA:3.60.21.10] (1-201)
  IPR029052 Metallo-dependent phosphatase-like [SSF56300] (3-180)
  IPR051134 Protein Phosphatase PPP [PTHR45668] (1-180)

Secondary structure (DSSP, 8-state):
--HHHHHHHHHHHHHHHTTS-SEEEETTTEEEESS---BPPPPP-----------------PPPP-BPPHHHHHTS----SS--SSSS--HHHHHHH-EE-SSSSEEE-TTTSSSEEE-HHHHHHHHHHHT-SEEEE----HHHHTT-TTSPPSTTSEEEEEEETTEEEEEE---TT-GGGGGS-----HHHHHHHHHHHHHHHHHGGG--

Organism: NCBI:txid262921